Protein AF-A0A4R0GE83-F1 (afdb_monomer_lite)

Organism: NCBI:txid2053011

pLDDT: mean 77.16, std 22.81, range [30.52, 98.44]

Structure (mmCIF, N/CA/C/O backbone):
data_AF-A0A4R0GE83-F1
#
_entry.id   AF-A0A4R0GE83-F1
#
loop_
_atom_site.group_PDB
_atom_site.id
_atom_site.type_symbol
_atom_site.label_atom_id
_atom_site.label_alt_id
_atom_site.label_comp_id
_atom_site.label_asym_id
_atom_site.label_entity_id
_atom_site.label_seq_id
_atom_site.pdbx_PDB_ins_code
_atom_site.Cartn_x
_atom_site.Cartn_y
_atom_site.Cartn_z
_atom_site.occupancy
_atom_site.B_iso_or_equiv
_atom_site.auth_seq_id
_atom_site.auth_comp_id
_atom_site.auth_asym_id
_atom_site.auth_atom_id
_atom_site.pdbx_PDB_model_num
ATOM 1 N N . MET A 1 1 ? 45.552 -68.114 18.183 1.00 54.53 1 MET A N 1
ATOM 2 C CA . MET A 1 1 ? 45.751 -66.880 18.981 1.00 54.53 1 MET A CA 1
ATOM 3 C C . MET A 1 1 ? 46.207 -65.735 18.079 1.00 54.53 1 MET A C 1
ATOM 5 O O . MET A 1 1 ? 47.371 -65.705 17.712 1.00 54.53 1 MET A O 1
ATOM 9 N N . ARG A 1 2 ? 45.314 -64.806 17.714 1.00 49.09 2 ARG A N 1
ATOM 10 C CA . ARG A 1 2 ? 45.627 -63.379 17.474 1.00 49.09 2 ARG A CA 1
ATOM 11 C C . ARG A 1 2 ? 44.318 -62.626 17.222 1.00 49.09 2 ARG A C 1
ATOM 13 O O . ARG A 1 2 ? 43.733 -62.709 16.150 1.00 49.09 2 ARG A O 1
ATOM 20 N N . ARG A 1 3 ? 43.847 -61.938 18.265 1.00 56.03 3 ARG A N 1
ATOM 21 C CA . ARG A 1 3 ? 42.755 -60.959 18.216 1.00 56.03 3 ARG A CA 1
ATOM 22 C C . ARG A 1 3 ? 43.224 -59.749 17.399 1.00 56.03 3 ARG A C 1
ATOM 24 O O . ARG A 1 3 ? 44.312 -59.239 17.664 1.00 56.03 3 ARG A O 1
ATOM 31 N N . ARG A 1 4 ? 42.411 -59.257 16.461 1.00 56.25 4 ARG A N 1
ATOM 32 C CA . ARG A 1 4 ? 42.548 -57.897 15.919 1.00 56.25 4 ARG A CA 1
ATOM 33 C C . ARG A 1 4 ? 41.194 -57.201 15.960 1.00 56.25 4 ARG A C 1
ATOM 35 O O . ARG A 1 4 ? 40.181 -57.751 15.545 1.00 56.25 4 ARG A O 1
ATOM 42 N N . ASN A 1 5 ? 41.237 -56.025 16.571 1.00 51.03 5 ASN A N 1
ATOM 43 C CA . ASN A 1 5 ? 40.128 -55.243 17.081 1.00 51.03 5 ASN A CA 1
ATOM 44 C C . ASN A 1 5 ? 39.310 -54.593 15.963 1.00 51.03 5 ASN A C 1
ATOM 46 O O . ASN A 1 5 ? 39.860 -53.874 15.132 1.00 51.03 5 ASN A O 1
ATOM 50 N N . GLN A 1 6 ? 37.992 -54.762 16.036 1.00 51.59 6 GLN A N 1
ATOM 51 C CA . GLN A 1 6 ? 37.029 -53.839 15.451 1.00 51.59 6 GLN A CA 1
ATOM 52 C C . GLN A 1 6 ? 36.987 -52.572 16.319 1.00 51.59 6 GLN A C 1
ATOM 54 O O . GLN A 1 6 ? 36.720 -52.643 17.517 1.00 51.59 6 GLN A O 1
ATOM 59 N N . ARG A 1 7 ? 37.248 -51.406 15.723 1.00 52.94 7 ARG A N 1
ATOM 60 C CA . ARG A 1 7 ? 36.835 -50.105 16.264 1.00 52.94 7 ARG A CA 1
ATOM 61 C C . ARG A 1 7 ? 35.908 -49.466 15.240 1.00 52.94 7 ARG A C 1
ATOM 63 O O . ARG A 1 7 ? 36.361 -48.926 14.239 1.00 52.94 7 ARG A O 1
ATOM 70 N N . ALA A 1 8 ? 34.614 -49.582 15.505 1.00 49.91 8 ALA A N 1
ATOM 71 C CA . ALA A 1 8 ? 33.578 -48.798 14.862 1.00 49.91 8 ALA A CA 1
ATOM 72 C C . ALA A 1 8 ? 33.621 -47.376 15.440 1.00 49.91 8 ALA A C 1
ATOM 74 O O . ALA A 1 8 ? 33.355 -47.177 16.624 1.00 49.91 8 ALA A O 1
ATOM 75 N N . ALA A 1 9 ? 33.979 -46.395 14.615 1.00 50.88 9 ALA A N 1
ATOM 76 C CA . ALA A 1 9 ? 33.719 -44.989 14.893 1.00 50.88 9 ALA A CA 1
ATOM 77 C C . ALA A 1 9 ? 32.381 -44.639 14.231 1.00 50.88 9 ALA A C 1
ATOM 79 O O . ALA A 1 9 ? 32.322 -44.319 13.046 1.00 50.88 9 ALA A O 1
ATOM 80 N N . GLY A 1 10 ? 31.295 -44.779 14.991 1.00 45.38 10 GLY A N 1
ATOM 81 C CA . GLY A 1 10 ? 29.984 -44.275 14.604 1.00 45.38 10 GLY A CA 1
ATOM 82 C C . GLY A 1 10 ? 29.986 -42.755 14.703 1.00 45.38 10 GLY A C 1
ATOM 83 O O . GLY A 1 10 ? 29.850 -42.202 15.792 1.00 45.38 10 GLY A O 1
ATOM 84 N N . VAL A 1 11 ? 30.161 -42.079 13.569 1.00 55.66 11 VAL A N 1
ATOM 85 C CA . VAL A 1 11 ? 29.884 -40.647 13.439 1.00 55.66 11 VAL A CA 1
ATOM 86 C C . VAL A 1 11 ? 28.367 -40.491 13.485 1.00 55.66 11 VAL A C 1
ATOM 88 O O . VAL A 1 11 ? 27.669 -40.697 12.496 1.00 55.66 11 VAL A O 1
ATOM 91 N N . GLY A 1 12 ? 27.853 -40.191 14.676 1.00 45.16 12 GLY A N 1
ATOM 92 C CA . GLY A 1 12 ? 26.462 -39.814 14.880 1.00 45.16 12 GLY A CA 1
ATOM 93 C C . GLY A 1 12 ? 26.196 -38.480 14.198 1.00 45.16 12 GLY A C 1
ATOM 94 O O . GLY A 1 12 ? 26.441 -37.422 14.777 1.00 45.16 12 GLY A O 1
ATOM 95 N N . VAL A 1 13 ? 25.697 -38.532 12.965 1.00 51.59 13 VAL A N 1
ATOM 96 C CA . VAL A 1 13 ? 25.046 -37.395 12.318 1.00 51.59 13 VAL A CA 1
ATOM 97 C C . VAL A 1 13 ? 23.819 -37.072 13.167 1.00 51.59 13 VAL A C 1
ATOM 99 O O . VAL A 1 13 ? 22.796 -37.751 13.092 1.00 51.59 13 VAL A O 1
ATOM 102 N N . ARG A 1 14 ? 23.943 -36.066 14.042 1.00 46.91 14 ARG A N 1
ATOM 103 C CA . ARG A 1 14 ? 22.791 -35.428 14.678 1.00 46.91 14 ARG A CA 1
ATOM 104 C C . ARG A 1 14 ? 21.983 -34.798 13.554 1.00 46.91 14 ARG A C 1
ATOM 106 O O . ARG A 1 14 ? 22.298 -33.710 13.086 1.00 46.91 14 ARG A O 1
ATOM 113 N N . SER A 1 15 ? 20.973 -35.531 13.104 1.00 47.88 15 SER A N 1
ATOM 114 C CA . SER A 1 15 ? 19.875 -34.997 12.319 1.00 47.88 15 SER A CA 1
ATOM 115 C C . SER A 1 15 ? 19.152 -34.008 13.227 1.00 47.88 15 SER A C 1
ATOM 117 O O . SER A 1 15 ? 18.264 -34.384 13.990 1.00 47.88 15 SER A O 1
ATOM 119 N N . SER A 1 16 ? 19.619 -32.760 13.236 1.00 46.72 16 SER A N 1
ATOM 120 C CA . SER A 1 16 ? 18.889 -31.646 13.821 1.00 46.72 16 SER A CA 1
ATOM 121 C C . SER A 1 16 ? 17.578 -31.564 13.057 1.00 46.72 16 SER A C 1
ATOM 123 O O . SER A 1 16 ? 17.552 -31.106 11.916 1.00 46.72 16 SER A O 1
ATOM 125 N N . ALA A 1 17 ? 16.517 -32.096 13.661 1.00 40.78 17 ALA A N 1
ATOM 126 C CA . ALA A 1 17 ? 15.155 -31.823 13.260 1.00 40.78 17 ALA A CA 1
ATOM 127 C C . ALA A 1 17 ? 15.012 -30.301 13.274 1.00 40.78 17 ALA A C 1
ATOM 129 O O . ALA A 1 17 ? 14.973 -29.664 14.323 1.00 40.78 17 ALA A O 1
ATOM 130 N N . HIS A 1 18 ? 15.091 -29.718 12.085 1.00 46.12 18 HIS A N 1
ATOM 131 C CA . HIS A 1 18 ? 14.740 -28.339 11.856 1.00 46.12 18 HIS A CA 1
ATOM 132 C C . HIS A 1 18 ? 13.232 -28.292 12.069 1.00 46.12 18 HIS A C 1
ATOM 134 O O . HIS A 1 18 ? 12.477 -28.711 11.190 1.00 46.12 18 HIS A O 1
ATOM 140 N N . ASP A 1 19 ? 12.811 -27.891 13.272 1.00 39.62 19 ASP A N 1
ATOM 141 C CA . ASP A 1 19 ? 11.426 -27.518 13.517 1.00 39.62 19 ASP A CA 1
ATOM 142 C C . ASP A 1 19 ? 11.033 -26.562 12.387 1.00 39.62 19 ASP A C 1
ATOM 144 O O . ASP A 1 19 ? 11.731 -25.558 12.182 1.00 39.62 19 ASP A O 1
ATOM 148 N N . PRO A 1 20 ? 9.994 -26.875 11.590 1.00 41.38 20 PRO A N 1
ATOM 149 C CA . PRO A 1 20 ? 9.522 -25.943 10.588 1.00 41.38 20 PRO A CA 1
ATOM 150 C C . PRO A 1 20 ? 9.178 -24.678 11.357 1.00 41.38 20 PRO A C 1
ATOM 152 O O . PRO A 1 20 ? 8.300 -24.724 12.216 1.00 41.38 20 PRO A O 1
ATOM 155 N N . VAL A 1 21 ? 9.921 -23.593 11.108 1.00 44.31 21 VAL A N 1
ATOM 156 C CA . VAL A 1 21 ? 9.647 -22.268 11.669 1.00 44.31 21 VAL A CA 1
ATOM 157 C C . VAL A 1 21 ? 8.153 -22.058 11.508 1.00 44.31 21 VAL A C 1
ATOM 159 O O . VAL A 1 21 ? 7.669 -21.945 10.378 1.00 44.31 21 VAL A O 1
ATOM 162 N N . GLY A 1 22 ? 7.437 -22.182 12.631 1.00 42.47 22 GLY A N 1
ATOM 163 C CA . GLY A 1 22 ? 5.996 -22.355 12.632 1.00 42.47 22 GLY A CA 1
ATOM 164 C C . GLY A 1 22 ? 5.407 -21.238 11.804 1.00 42.47 22 GLY A C 1
ATOM 165 O O . GLY A 1 22 ? 5.747 -20.077 12.035 1.00 42.47 22 GLY A O 1
ATOM 166 N N . GLY A 1 23 ? 4.600 -21.584 10.798 1.00 49.31 23 GLY A N 1
ATOM 167 C CA . GLY A 1 23 ? 3.832 -20.588 10.069 1.00 49.31 23 GLY A CA 1
ATOM 168 C C . GLY A 1 23 ? 3.055 -19.809 11.115 1.00 49.31 23 GLY A C 1
ATOM 169 O O . GLY A 1 23 ? 2.125 -20.357 11.703 1.00 49.31 23 GLY A O 1
ATOM 170 N N . GLN A 1 24 ? 3.521 -18.602 11.446 1.00 57.78 24 GLN A N 1
ATOM 171 C CA . GLN A 1 24 ? 2.891 -17.783 12.464 1.00 57.78 24 GLN A CA 1
ATOM 172 C C . GLN A 1 24 ? 1.495 -17.503 11.939 1.00 57.78 24 GLN A C 1
ATOM 174 O O . GLN A 1 24 ? 1.323 -16.742 10.988 1.00 57.78 24 GLN A O 1
ATOM 179 N N . ALA A 1 25 ? 0.518 -18.207 12.510 1.00 70.12 25 ALA A N 1
ATOM 180 C CA . ALA A 1 25 ? -0.877 -17.966 12.230 1.00 70.12 25 ALA A CA 1
ATOM 181 C C . ALA A 1 25 ? -1.119 -16.472 12.447 1.00 70.12 25 ALA A C 1
ATOM 183 O O . ALA A 1 25 ? -0.672 -15.910 13.451 1.00 70.12 25 ALA A O 1
ATOM 184 N N . MET A 1 26 ? -1.757 -15.836 11.467 1.00 79.31 26 MET A N 1
ATOM 185 C CA . MET A 1 26 ? -2.039 -14.408 11.502 1.00 79.31 26 MET A CA 1
ATOM 186 C C . MET A 1 26 ? -2.682 -14.058 12.855 1.00 79.31 26 MET A C 1
ATOM 188 O O . MET A 1 26 ? -3.601 -14.773 13.274 1.00 79.31 26 MET A O 1
ATOM 192 N N . PRO A 1 27 ? -2.178 -13.043 13.585 1.00 82.69 27 PRO A N 1
ATOM 193 C CA . PRO A 1 27 ? -2.670 -12.748 14.922 1.00 82.69 27 PRO A CA 1
ATOM 194 C C . PRO A 1 27 ? -4.175 -12.495 14.884 1.00 82.69 27 PRO A C 1
ATOM 196 O O . PRO A 1 27 ? -4.672 -11.751 14.040 1.00 82.69 27 PRO A O 1
ATOM 199 N N . LYS A 1 28 ? -4.904 -13.120 15.812 1.00 91.19 28 LYS A N 1
ATOM 200 C CA . LYS A 1 28 ? -6.339 -12.890 15.958 1.00 91.19 28 LYS A CA 1
ATOM 201 C C . LYS A 1 28 ? -6.560 -11.455 16.442 1.00 91.19 28 LYS A C 1
ATOM 203 O O . LYS A 1 28 ? -6.092 -11.103 17.523 1.00 91.19 28 LYS A O 1
ATOM 208 N N . LEU A 1 29 ? -7.266 -10.657 15.647 1.00 95.88 29 LEU A N 1
ATOM 209 C CA . LEU A 1 29 ? -7.596 -9.272 15.975 1.00 95.88 29 LEU A CA 1
ATOM 210 C C . LEU A 1 29 ? -8.776 -9.198 16.949 1.00 95.88 29 LEU A C 1
ATOM 212 O O . LEU A 1 29 ? -9.694 -10.022 16.903 1.00 95.88 29 LEU A O 1
ATOM 216 N N . ALA A 1 30 ? -8.739 -8.207 17.841 1.00 96.88 30 ALA A N 1
ATOM 217 C CA . ALA A 1 30 ? -9.912 -7.805 18.611 1.00 96.88 30 ALA A CA 1
ATOM 218 C C . ALA A 1 30 ? -10.970 -7.182 17.683 1.00 96.88 30 ALA A C 1
ATOM 220 O O . ALA A 1 30 ? -10.643 -6.723 16.591 1.00 96.88 30 ALA A O 1
ATOM 221 N N . GLU A 1 31 ? -12.228 -7.126 18.120 1.00 97.38 31 GLU A N 1
ATOM 222 C CA . GLU A 1 31 ? -13.333 -6.624 17.288 1.00 97.38 31 GLU A CA 1
ATOM 223 C C . GLU A 1 31 ? -13.078 -5.200 16.767 1.00 97.38 31 GLU A C 1
ATOM 225 O O . GLU A 1 31 ? -13.172 -4.954 15.567 1.00 97.38 31 GLU A O 1
ATOM 230 N N . ASP A 1 32 ? -12.658 -4.281 17.636 1.00 97.88 32 ASP A N 1
ATOM 231 C CA . ASP A 1 32 ? -12.388 -2.892 17.240 1.00 97.88 32 ASP A CA 1
ATOM 232 C C . ASP A 1 32 ? -11.172 -2.768 16.309 1.00 97.88 32 ASP A C 1
ATOM 234 O O . ASP A 1 32 ? -11.132 -1.909 15.430 1.00 97.88 32 ASP A O 1
ATOM 238 N N . GLN A 1 33 ? -10.185 -3.655 16.466 1.00 97.38 33 GLN A N 1
ATOM 239 C CA . GLN A 1 33 ? -9.026 -3.728 15.573 1.00 97.38 33 GLN A CA 1
ATOM 240 C C . GLN A 1 33 ? -9.428 -4.236 14.188 1.00 97.38 33 GLN A C 1
ATOM 242 O O . GLN A 1 33 ? -8.941 -3.718 13.186 1.00 97.38 33 GLN A O 1
ATOM 247 N N . GLN A 1 34 ? -10.316 -5.231 14.136 1.00 97.81 34 GLN A N 1
ATOM 248 C CA . GLN A 1 34 ? -10.861 -5.754 12.890 1.00 97.81 34 GLN A CA 1
ATOM 249 C C . GLN A 1 34 ? -11.639 -4.660 12.149 1.00 97.81 34 GLN A C 1
ATOM 251 O O . GLN A 1 34 ? -11.341 -4.401 10.985 1.00 97.81 34 GLN A O 1
ATOM 256 N N . LYS A 1 35 ? -12.543 -3.952 12.842 1.00 98.06 35 LYS A N 1
ATOM 257 C CA . LYS A 1 35 ? -13.294 -2.814 12.281 1.00 98.06 35 LYS A CA 1
ATOM 258 C C . LYS A 1 35 ? -12.362 -1.747 11.716 1.00 98.06 35 LYS A C 1
ATOM 260 O O . LYS A 1 35 ? -12.541 -1.316 10.585 1.00 98.06 35 LYS A O 1
ATOM 265 N N . LEU A 1 36 ? -11.325 -1.367 12.464 1.00 98.12 36 LEU A N 1
ATOM 266 C CA . LEU A 1 36 ? -10.348 -0.378 12.010 1.00 98.12 36 LEU A CA 1
ATOM 267 C C . LEU A 1 36 ? -9.652 -0.800 10.705 1.00 98.12 36 LEU A C 1
ATOM 269 O O . LEU A 1 36 ? -9.541 -0.002 9.776 1.00 98.12 36 LEU A O 1
ATOM 273 N N . VAL A 1 37 ? -9.177 -2.047 10.624 1.00 97.94 37 VAL A N 1
ATOM 274 C CA . VAL A 1 37 ? -8.491 -2.567 9.429 1.00 97.94 37 VAL A CA 1
ATOM 275 C C . VAL A 1 37 ? -9.452 -2.650 8.236 1.00 97.94 37 VAL A C 1
ATOM 277 O O . VAL A 1 37 ? -9.073 -2.288 7.123 1.00 97.94 37 VAL A O 1
ATOM 280 N N . GLU A 1 38 ? -10.699 -3.060 8.460 1.00 98.06 38 GLU A N 1
ATOM 281 C CA . GLU A 1 38 ? -11.745 -3.073 7.432 1.00 98.06 38 GLU A CA 1
ATOM 282 C C . GLU A 1 38 ? -12.080 -1.664 6.930 1.00 98.06 38 GLU A C 1
ATOM 284 O O . GLU A 1 38 ? -12.151 -1.457 5.721 1.00 98.06 38 GLU A O 1
ATOM 289 N N . GLU A 1 39 ? -12.195 -0.670 7.813 1.00 98.31 39 GLU A N 1
ATOM 290 C CA . GLU A 1 39 ? -12.466 0.715 7.412 1.00 98.31 39 GLU A CA 1
ATOM 291 C C . GLU A 1 39 ? -11.341 1.308 6.562 1.00 98.31 39 GLU A C 1
ATOM 293 O O . GLU A 1 39 ? -11.609 1.926 5.529 1.00 98.31 39 GLU A O 1
ATOM 298 N N . ILE A 1 40 ? -10.074 1.078 6.927 1.00 98.25 40 ILE A N 1
ATOM 299 C CA . ILE A 1 40 ? -8.938 1.520 6.100 1.00 98.25 40 ILE A CA 1
ATOM 300 C C . ILE A 1 40 ? -9.012 0.875 4.707 1.00 98.25 40 ILE A C 1
ATOM 302 O O . ILE A 1 40 ? -8.766 1.542 3.699 1.00 98.25 40 ILE A O 1
ATOM 306 N N . TRP A 1 41 ? -9.374 -0.410 4.636 1.00 98.31 41 TRP A N 1
ATOM 307 C CA . TRP A 1 41 ? -9.561 -1.108 3.366 1.00 98.31 41 TRP A CA 1
ATOM 308 C C . TRP A 1 41 ? -10.718 -0.531 2.544 1.00 98.31 41 TRP A C 1
ATOM 310 O O . TRP A 1 41 ? -10.546 -0.288 1.349 1.00 98.31 41 TRP A O 1
ATOM 320 N N . TYR A 1 42 ? -11.866 -0.252 3.164 1.00 97.94 42 TYR A N 1
ATOM 321 C CA . TYR A 1 42 ? -13.007 0.353 2.479 1.00 97.94 42 TYR A CA 1
ATOM 322 C C . TYR A 1 42 ? -12.684 1.736 1.928 1.00 97.94 42 TYR A C 1
ATOM 324 O O . TYR A 1 42 ? -13.060 2.034 0.800 1.00 97.94 42 TYR A O 1
ATOM 332 N N . PHE A 1 43 ? -11.920 2.556 2.652 1.00 98.00 43 PHE A N 1
ATOM 333 C CA . PHE A 1 43 ? -11.434 3.821 2.103 1.00 98.00 43 PHE A CA 1
ATOM 334 C C . PHE A 1 43 ? -10.635 3.627 0.814 1.00 98.00 43 PHE A C 1
ATOM 336 O O . PHE A 1 43 ? -10.885 4.338 -0.158 1.00 98.00 43 PHE A O 1
ATOM 343 N N . LEU A 1 44 ? -9.729 2.644 0.770 1.00 97.56 44 LEU A N 1
ATOM 344 C CA . LEU A 1 44 ? -8.979 2.361 -0.450 1.00 97.56 44 LEU A CA 1
ATOM 345 C C . LEU A 1 44 ? -9.893 1.909 -1.594 1.00 97.56 44 LEU A C 1
ATOM 347 O O . LEU A 1 44 ? -9.690 2.336 -2.727 1.00 97.56 44 LEU A O 1
ATOM 351 N N . VAL A 1 45 ? -10.868 1.042 -1.318 1.00 97.06 45 VAL A N 1
ATOM 352 C CA . VAL A 1 45 ? -11.784 0.509 -2.338 1.00 97.06 45 VAL A CA 1
ATOM 353 C C . VAL A 1 45 ? -12.732 1.581 -2.876 1.00 97.06 45 VAL A C 1
ATOM 355 O O . VAL A 1 45 ? -12.923 1.655 -4.087 1.00 97.06 45 VAL A O 1
ATOM 358 N N . ASP A 1 46 ? -13.289 2.413 -2.000 1.00 96.38 46 ASP A N 1
ATOM 359 C CA . ASP A 1 46 ? -14.311 3.400 -2.356 1.00 96.38 46 ASP A CA 1
ATOM 360 C C . ASP A 1 46 ? -13.709 4.682 -2.948 1.00 96.38 46 ASP A C 1
ATOM 362 O O . ASP A 1 46 ? -14.312 5.311 -3.817 1.00 96.38 46 ASP A O 1
ATOM 366 N N . MET A 1 47 ? -12.534 5.095 -2.459 1.00 96.44 47 MET A N 1
ATOM 367 C CA . MET A 1 47 ? -11.929 6.394 -2.784 1.00 96.44 47 MET A CA 1
ATOM 368 C C . MET A 1 47 ? -10.668 6.282 -3.647 1.00 96.44 47 MET A C 1
ATOM 370 O O . MET A 1 47 ? -10.078 7.312 -3.976 1.00 96.44 47 MET A O 1
ATOM 374 N N . ASP A 1 48 ? -10.221 5.063 -3.967 1.00 96.00 48 ASP A N 1
ATOM 375 C CA . ASP A 1 48 ? -8.971 4.774 -4.685 1.00 96.00 48 ASP A CA 1
ATOM 376 C C . ASP A 1 48 ? -7.725 5.429 -4.055 1.00 96.00 48 ASP A C 1
ATOM 378 O O . ASP A 1 48 ? -6.716 5.684 -4.716 1.00 96.00 48 ASP A O 1
ATOM 382 N N . ARG A 1 49 ? -7.774 5.692 -2.744 1.00 95.88 49 ARG A N 1
ATOM 383 C CA . ARG A 1 49 ? -6.662 6.234 -1.958 1.00 95.88 49 ARG A CA 1
ATOM 384 C C . ARG A 1 49 ? -6.745 5.807 -0.503 1.00 95.88 49 ARG A C 1
ATOM 386 O O . ARG A 1 49 ? -7.806 5.461 0.006 1.00 95.88 49 ARG A O 1
ATOM 393 N N . TRP A 1 50 ? -5.622 5.921 0.183 1.00 97.69 50 TRP A N 1
ATOM 394 C CA . TRP A 1 50 ? -5.565 5.699 1.617 1.00 97.69 50 TRP A CA 1
ATOM 395 C C . TRP A 1 50 ? -6.221 6.859 2.389 1.00 97.69 50 TRP A C 1
ATOM 397 O O . TRP A 1 50 ? -6.183 8.009 1.924 1.00 97.69 50 TRP A O 1
ATOM 407 N N . PRO A 1 51 ? -6.872 6.582 3.532 1.00 98.12 51 PRO A N 1
ATOM 408 C CA . PRO A 1 51 ? -7.458 7.625 4.364 1.00 98.12 51 PRO A CA 1
ATOM 409 C C . PRO A 1 51 ? -6.383 8.413 5.108 1.00 98.12 51 PRO A C 1
ATOM 411 O O . PRO A 1 51 ? -5.332 7.870 5.461 1.00 98.12 51 PRO A O 1
ATOM 414 N N . THR A 1 52 ? -6.675 9.675 5.423 1.00 97.44 52 THR A N 1
ATOM 415 C CA . THR A 1 52 ? -5.927 10.364 6.483 1.00 97.44 52 THR A CA 1
ATOM 416 C C . THR A 1 52 ? -6.426 9.938 7.862 1.00 97.44 52 THR A C 1
ATOM 418 O O . THR A 1 52 ? -7.540 9.425 7.998 1.00 97.44 52 THR A O 1
ATOM 421 N N . PHE A 1 53 ? -5.633 10.185 8.904 1.00 96.75 53 PHE A N 1
ATOM 422 C CA . PHE A 1 53 ? -6.025 9.880 10.275 1.00 96.75 53 PHE A CA 1
ATOM 423 C C . PHE A 1 53 ? -7.337 10.575 10.662 1.00 96.75 53 PHE A C 1
ATOM 425 O O . PHE A 1 53 ? -8.243 9.906 11.143 1.00 96.75 53 PHE A O 1
ATOM 432 N N . ALA A 1 54 ? -7.507 11.865 10.354 1.00 97.12 54 ALA A N 1
ATOM 433 C CA . ALA A 1 54 ? -8.749 12.584 10.652 1.00 97.12 54 ALA A CA 1
ATOM 434 C C . ALA A 1 54 ? -9.981 12.035 9.909 1.00 97.12 54 ALA A C 1
ATOM 436 O O . ALA A 1 54 ? -11.097 12.103 10.423 1.00 97.12 54 ALA A O 1
ATOM 437 N N . GLU A 1 55 ? -9.817 11.519 8.688 1.00 98.31 55 GLU A N 1
ATOM 438 C CA . GLU A 1 55 ? -10.920 10.883 7.955 1.00 98.31 55 GLU A CA 1
ATOM 439 C C . GLU A 1 55 ? -11.305 9.548 8.585 1.00 98.31 55 GLU A C 1
ATOM 441 O O . GLU A 1 55 ? -12.494 9.266 8.754 1.00 98.31 55 GLU A O 1
ATOM 446 N N . LEU A 1 56 ? -10.294 8.757 8.947 1.00 98.12 56 LEU A N 1
ATOM 447 C CA . LEU A 1 56 ? -10.469 7.469 9.595 1.00 98.12 56 LEU A CA 1
ATOM 448 C C . LEU A 1 56 ? -11.115 7.627 10.972 1.00 98.12 56 LEU A C 1
ATOM 450 O O . LEU A 1 56 ? -12.119 6.978 11.239 1.00 98.12 56 LEU A O 1
ATOM 454 N N . ASP A 1 57 ? -10.601 8.533 11.803 1.00 97.81 57 ASP A N 1
ATOM 455 C CA . ASP A 1 57 ? -11.100 8.786 13.154 1.00 97.81 57 ASP A CA 1
ATOM 456 C C . ASP A 1 57 ? -12.572 9.222 13.155 1.00 97.81 57 ASP A C 1
ATOM 458 O O . ASP A 1 57 ? -13.415 8.622 13.825 1.00 97.81 57 ASP A O 1
ATOM 462 N N . ARG A 1 58 ? -12.937 10.176 12.287 1.00 98.12 58 ARG A N 1
ATOM 463 C CA . ARG A 1 58 ? -14.338 10.601 12.134 1.00 98.12 58 ARG A CA 1
ATOM 464 C C . ARG A 1 58 ? -15.250 9.464 11.684 1.00 98.12 58 ARG A C 1
ATOM 466 O O . ARG A 1 58 ? -16.403 9.416 12.114 1.00 98.12 58 ARG A O 1
ATOM 473 N N . ARG A 1 59 ? -14.774 8.581 10.798 1.00 98.06 59 ARG A N 1
ATOM 474 C CA . ARG A 1 59 ? -15.556 7.430 10.321 1.00 98.06 59 ARG A CA 1
ATOM 475 C C . ARG A 1 59 ? -15.737 6.395 11.430 1.00 98.06 59 ARG A C 1
ATOM 477 O O . ARG A 1 59 ? -16.859 5.953 11.651 1.00 98.06 59 ARG A O 1
ATOM 484 N N . MET A 1 60 ? -14.678 6.099 12.183 1.00 98.25 60 MET A N 1
ATOM 485 C CA . MET A 1 60 ? -14.715 5.206 13.345 1.00 98.25 60 MET A CA 1
ATOM 486 C C . MET A 1 60 ? -15.681 5.706 14.426 1.00 98.25 60 MET A C 1
ATOM 488 O O . MET A 1 60 ? -16.500 4.933 14.926 1.00 98.25 60 MET A O 1
ATOM 492 N N . TYR A 1 61 ? -15.668 7.005 14.730 1.00 98.25 61 TYR A N 1
ATOM 493 C CA . TYR A 1 61 ? -16.607 7.593 15.684 1.00 98.25 61 TYR A CA 1
ATOM 494 C C . TYR A 1 61 ? -18.055 7.535 15.189 1.00 98.25 61 TYR A C 1
ATOM 496 O O . TYR A 1 61 ? -18.943 7.086 15.914 1.00 98.25 61 TYR A O 1
ATOM 504 N N . ARG A 1 62 ? -18.302 7.962 13.946 1.00 98.00 62 ARG A N 1
ATOM 505 C CA . ARG A 1 62 ? -19.654 8.062 13.381 1.00 98.00 62 ARG A CA 1
ATOM 506 C C . ARG A 1 62 ? -20.315 6.699 13.176 1.00 98.00 62 ARG A C 1
ATOM 508 O O . ARG A 1 62 ? -21.487 6.554 13.511 1.00 98.00 62 ARG A O 1
ATOM 515 N N . ASP A 1 63 ? -19.588 5.742 12.606 1.00 97.88 63 ASP A N 1
ATOM 516 C CA . ASP A 1 63 ? -20.172 4.488 12.119 1.00 97.88 63 ASP A CA 1
ATOM 517 C C . ASP A 1 63 ? -20.072 3.365 13.165 1.00 97.88 63 ASP A C 1
ATOM 519 O O . ASP A 1 63 ? -20.930 2.484 13.202 1.00 97.88 63 ASP A O 1
ATOM 523 N N . HIS A 1 64 ? -19.077 3.428 14.063 1.00 97.25 64 HIS A N 1
ATOM 524 C CA . HIS A 1 64 ? -18.813 2.382 15.063 1.00 97.25 64 HIS A CA 1
ATOM 525 C C . HIS A 1 64 ? -18.897 2.862 16.519 1.00 97.25 64 HIS A C 1
ATOM 527 O O . HIS A 1 64 ? -18.807 2.039 17.428 1.00 97.25 64 HIS A O 1
ATOM 533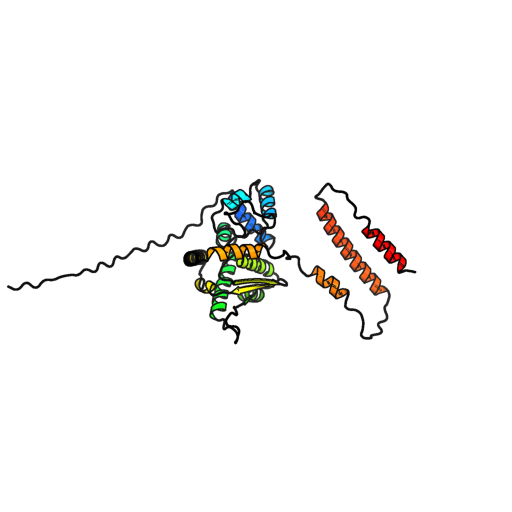 N N . GLY A 1 65 ? -19.077 4.165 16.770 1.00 97.69 65 GLY A N 1
ATOM 534 C CA . GLY A 1 65 ? -19.131 4.726 18.127 1.00 97.69 65 GLY A CA 1
ATOM 535 C C . GLY A 1 65 ? -17.783 4.728 18.859 1.00 97.69 65 GLY A C 1
ATOM 536 O O . GLY A 1 65 ? -17.748 4.806 20.086 1.00 97.69 65 GLY A O 1
ATOM 537 N N . ILE A 1 66 ? -16.675 4.619 18.123 1.00 97.81 66 ILE A N 1
ATOM 538 C CA . ILE A 1 66 ? -15.318 4.513 18.668 1.00 97.81 66 ILE A CA 1
ATOM 539 C C . ILE A 1 66 ? -14.668 5.902 18.687 1.00 97.81 66 ILE A C 1
ATOM 541 O O . ILE A 1 66 ? -14.398 6.467 17.634 1.00 97.81 66 ILE A O 1
ATOM 545 N N . ALA A 1 67 ? -14.415 6.453 19.878 1.00 95.19 67 ALA A N 1
ATOM 546 C CA . ALA A 1 67 ? -13.858 7.803 20.048 1.00 95.19 67 ALA A CA 1
ATOM 547 C C . ALA A 1 67 ? -12.319 7.865 20.143 1.00 95.19 67 ALA A C 1
ATOM 549 O O . ALA A 1 67 ? -11.754 8.946 20.043 1.00 95.19 67 ALA A O 1
ATOM 550 N N . GLU A 1 68 ? -11.648 6.730 20.362 1.00 95.06 68 GLU A N 1
ATOM 551 C CA . GLU A 1 68 ? -10.194 6.653 20.595 1.00 95.06 68 GLU A CA 1
ATOM 552 C C . GLU A 1 68 ? -9.513 5.802 19.508 1.00 95.06 68 GLU A C 1
ATOM 554 O O . GLU A 1 68 ? -8.993 4.706 19.754 1.00 95.06 68 GLU A O 1
ATOM 559 N N . THR A 1 69 ? -9.571 6.269 18.258 1.00 96.19 69 THR A N 1
ATOM 560 C CA . THR A 1 69 ? -9.016 5.543 17.100 1.00 96.19 69 THR A CA 1
ATOM 561 C C . THR A 1 69 ? -7.497 5.375 17.197 1.00 96.19 69 THR A C 1
ATOM 563 O O . THR A 1 69 ? -6.952 4.319 16.860 1.00 96.19 69 THR A O 1
ATOM 566 N N . ASP A 1 70 ? -6.802 6.387 17.709 1.00 94.81 70 ASP A N 1
ATOM 567 C CA . ASP A 1 70 ? -5.366 6.366 17.989 1.00 94.81 70 ASP A CA 1
ATOM 568 C C . ASP A 1 70 ? -4.989 5.269 19.000 1.00 94.81 70 ASP A C 1
ATOM 570 O O . ASP A 1 70 ? -4.037 4.518 18.774 1.00 94.81 70 ASP A O 1
ATOM 574 N N . ALA A 1 71 ? -5.776 5.091 20.065 1.00 94.06 71 ALA A N 1
ATOM 575 C CA . ALA A 1 71 ? -5.553 4.043 21.058 1.00 94.06 71 ALA A CA 1
ATOM 576 C C . ALA A 1 71 ? -5.713 2.629 20.470 1.00 94.06 71 ALA A C 1
ATOM 578 O O . ALA A 1 71 ? -5.074 1.674 20.930 1.00 94.06 71 ALA A O 1
ATOM 579 N N . ILE A 1 72 ? -6.552 2.450 19.445 1.00 96.12 72 ILE A N 1
ATOM 580 C CA . ILE A 1 72 ? -6.645 1.179 18.708 1.00 96.12 72 ILE A CA 1
ATOM 581 C C . ILE A 1 72 ? -5.424 0.996 17.803 1.00 96.12 72 ILE A C 1
ATOM 583 O O . ILE A 1 72 ? -4.838 -0.089 17.818 1.00 96.12 72 ILE A O 1
ATOM 587 N N . LEU A 1 73 ? -4.992 2.042 17.085 1.00 94.75 73 LEU A N 1
ATOM 588 C CA . LEU A 1 73 ? -3.788 2.012 16.240 1.00 94.75 73 LEU A CA 1
ATOM 589 C C . LEU A 1 73 ? -2.534 1.614 17.035 1.00 94.75 73 LEU A C 1
ATOM 591 O O . LEU A 1 73 ? -1.760 0.782 16.565 1.00 94.75 73 LEU A O 1
ATOM 595 N N . VAL A 1 74 ? -2.360 2.130 18.259 1.00 92.56 74 VAL A N 1
ATOM 596 C CA . VAL A 1 74 ? -1.251 1.756 19.166 1.00 92.56 74 VAL A CA 1
ATOM 597 C C . VAL A 1 74 ? -1.251 0.255 19.481 1.00 92.56 74 VAL A C 1
ATOM 599 O O . VAL A 1 74 ? -0.193 -0.361 19.601 1.00 92.56 74 VAL A O 1
ATOM 602 N N . ARG A 1 75 ? -2.440 -0.331 19.658 1.00 93.94 75 ARG A N 1
ATOM 603 C CA . ARG A 1 75 ? -2.621 -1.728 20.084 1.00 93.94 75 ARG A CA 1
ATOM 604 C C . ARG A 1 75 ? -2.619 -2.716 18.922 1.00 93.94 75 ARG A C 1
ATOM 606 O O . ARG A 1 75 ? -2.626 -3.923 19.174 1.00 93.94 75 ARG A O 1
ATOM 613 N N . LEU A 1 76 ? -2.661 -2.244 17.676 1.00 94.44 76 LEU A N 1
ATOM 614 C CA . LEU A 1 76 ? -2.642 -3.123 16.513 1.00 94.44 76 LEU A CA 1
ATOM 615 C C . LEU A 1 76 ? -1.332 -3.925 16.458 1.00 94.44 76 LEU A C 1
ATOM 617 O O . LEU A 1 76 ? -0.259 -3.377 16.725 1.00 94.44 76 LEU A O 1
ATOM 621 N N . PRO A 1 77 ? -1.390 -5.212 16.069 1.00 93.38 77 PRO A N 1
ATOM 622 C CA . PRO A 1 77 ? -0.186 -5.983 15.809 1.00 93.38 77 PRO A CA 1
ATOM 623 C C . PRO A 1 77 ? 0.745 -5.266 14.826 1.00 93.38 77 PRO A C 1
ATOM 625 O O . PRO A 1 77 ? 0.321 -4.761 13.781 1.00 93.38 77 PRO A O 1
ATOM 628 N N . ALA A 1 78 ? 2.033 -5.236 15.171 1.00 89.31 78 ALA A N 1
ATOM 629 C CA . ALA A 1 78 ? 3.044 -4.576 14.362 1.00 89.31 78 ALA A CA 1
ATOM 630 C C . ALA A 1 78 ? 3.067 -5.143 12.936 1.00 89.31 78 ALA A C 1
ATOM 632 O O . ALA A 1 78 ? 2.975 -6.351 12.719 1.00 89.31 78 ALA A O 1
ATOM 633 N N . GLY A 1 79 ? 3.228 -4.251 11.960 1.00 90.19 79 GLY A N 1
ATOM 634 C CA . GLY A 1 79 ? 3.356 -4.632 10.560 1.00 90.19 79 GLY A CA 1
ATOM 635 C C . GLY A 1 79 ? 2.042 -4.902 9.834 1.00 90.19 79 GLY A C 1
ATOM 636 O O . GLY A 1 79 ? 2.133 -5.315 8.687 1.00 90.19 79 GLY A O 1
ATOM 637 N N . LEU A 1 80 ? 0.869 -4.659 10.439 1.00 94.12 80 LEU A N 1
ATOM 638 C CA . LEU A 1 80 ? -0.415 -4.624 9.719 1.00 94.12 80 LEU A CA 1
ATOM 639 C C . LEU A 1 80 ? -0.676 -3.266 9.061 1.00 94.12 80 LEU A C 1
ATOM 641 O O . LEU A 1 80 ? -1.151 -3.214 7.927 1.00 94.12 80 LEU A O 1
ATOM 645 N N . VAL A 1 81 ? -0.309 -2.185 9.744 1.00 94.88 81 VAL A N 1
ATOM 646 C CA . VAL A 1 81 ? -0.515 -0.801 9.305 1.00 94.88 81 VAL A CA 1
ATOM 647 C C . VAL A 1 81 ? 0.835 -0.097 9.160 1.00 94.88 81 VAL A C 1
ATOM 649 O O . VAL A 1 81 ? 1.776 -0.379 9.904 1.00 94.88 81 VAL A O 1
ATOM 652 N N . SER A 1 82 ? 0.924 0.806 8.188 1.00 91.69 82 SER A N 1
ATOM 653 C CA . SER A 1 82 ? 2.040 1.727 7.965 1.00 91.69 82 SER A CA 1
ATOM 654 C C . SER A 1 82 ? 1.530 3.174 7.955 1.00 91.69 82 SER A C 1
ATOM 656 O O . SER A 1 82 ? 0.325 3.416 7.927 1.00 91.69 82 SER A O 1
ATOM 658 N N . GLY A 1 83 ? 2.443 4.145 8.004 1.00 87.12 83 GLY A N 1
ATOM 659 C CA . GLY A 1 83 ? 2.113 5.571 8.166 1.00 87.12 83 GLY A CA 1
ATOM 660 C C . GLY A 1 83 ? 1.913 5.998 9.624 1.00 87.12 83 GLY A C 1
ATOM 661 O O . GLY A 1 83 ? 1.813 7.183 9.911 1.00 87.12 83 GLY A O 1
ATOM 662 N N . TYR A 1 84 ? 1.949 5.045 10.558 1.00 83.38 84 TYR A N 1
ATOM 663 C CA . TYR A 1 84 ? 1.875 5.272 11.997 1.00 83.38 84 TYR A CA 1
ATOM 664 C C . TYR A 1 84 ? 3.123 4.717 12.698 1.00 83.38 84 TYR A C 1
ATOM 666 O O . TYR A 1 84 ? 3.593 3.624 12.376 1.00 83.38 84 TYR A O 1
ATOM 674 N N . SER A 1 85 ? 3.650 5.449 13.684 1.00 74.56 85 SER A N 1
ATOM 675 C CA . SER A 1 85 ? 4.746 4.984 14.540 1.00 74.56 85 SER A CA 1
ATOM 676 C C . SER A 1 85 ? 4.274 4.844 15.983 1.00 74.56 85 SER A C 1
ATOM 678 O O . SER A 1 85 ? 4.123 5.835 16.698 1.00 74.56 85 SER A O 1
ATOM 680 N N . ALA A 1 86 ? 4.137 3.598 16.448 1.00 65.81 86 ALA A N 1
ATOM 681 C CA . ALA A 1 86 ? 3.756 3.278 17.830 1.00 65.81 86 ALA A CA 1
ATOM 682 C C . ALA A 1 86 ? 4.724 3.839 18.887 1.00 65.81 86 ALA A C 1
ATOM 684 O O . ALA A 1 86 ? 4.376 3.948 20.059 1.00 65.81 86 ALA A O 1
ATOM 685 N N . ARG A 1 87 ? 5.952 4.208 18.491 1.00 64.31 87 ARG A N 1
ATOM 686 C CA . ARG A 1 87 ? 6.953 4.797 19.394 1.00 64.31 87 ARG A CA 1
ATOM 687 C C . ARG A 1 87 ? 6.710 6.279 19.685 1.00 64.31 87 ARG A C 1
ATOM 689 O O . ARG A 1 87 ? 7.325 6.801 20.608 1.00 64.31 87 ARG A O 1
ATOM 696 N N . SER A 1 88 ? 5.857 6.958 18.917 1.00 69.62 88 SER A N 1
ATOM 697 C CA . SER A 1 88 ? 5.547 8.376 19.126 1.00 69.62 88 SER A CA 1
ATOM 698 C C . SER A 1 88 ? 4.052 8.665 18.925 1.00 69.62 88 SER A C 1
ATOM 700 O O . SER A 1 88 ? 3.671 9.365 17.985 1.00 69.62 88 SER A O 1
ATOM 702 N N . PRO A 1 89 ? 3.185 8.131 19.810 1.00 61.50 89 PRO A N 1
ATOM 703 C CA . PRO A 1 89 ? 1.735 8.294 19.694 1.00 61.50 89 PRO A CA 1
ATOM 704 C C . PRO A 1 89 ? 1.291 9.760 19.796 1.00 61.50 89 PRO A C 1
ATOM 706 O O . PRO A 1 89 ? 0.308 10.140 19.177 1.00 61.50 89 PRO A O 1
ATOM 709 N N . ALA A 1 90 ? 2.054 10.609 20.493 1.00 59.94 90 ALA A N 1
ATOM 710 C CA . ALA A 1 90 ? 1.738 12.024 20.702 1.00 59.94 90 ALA A CA 1
ATOM 711 C C . ALA A 1 90 ? 1.843 12.916 19.441 1.00 59.94 90 ALA A C 1
ATOM 713 O O . ALA A 1 90 ? 1.750 14.133 19.562 1.00 59.94 90 ALA A O 1
ATOM 714 N N . SER A 1 91 ? 2.084 12.352 18.250 1.00 65.25 91 SER A N 1
ATOM 715 C CA . SER A 1 91 ? 2.392 13.120 17.031 1.00 65.25 91 SER A CA 1
ATOM 716 C C . SER A 1 91 ? 1.596 12.718 15.788 1.00 65.25 91 SER A C 1
ATOM 718 O O . SER A 1 91 ? 1.989 13.083 14.680 1.00 65.25 91 SER A O 1
ATOM 720 N N . LEU A 1 92 ? 0.503 11.962 15.937 1.00 85.38 92 LEU A N 1
ATOM 721 C CA . LEU A 1 92 ? -0.305 11.594 14.778 1.00 85.38 92 LEU A CA 1
ATOM 722 C C . LEU A 1 92 ? -1.060 12.826 14.255 1.00 85.38 92 LEU A C 1
ATOM 724 O O . LEU A 1 92 ? -2.035 13.262 14.856 1.00 85.38 92 LEU A O 1
ATOM 728 N N . ASP A 1 93 ? -0.556 13.413 13.168 1.00 90.94 93 ASP A N 1
ATOM 729 C CA . ASP A 1 93 ? -1.171 14.555 12.487 1.00 90.94 93 ASP A CA 1
ATOM 730 C C . ASP A 1 93 ? -2.475 14.110 11.806 1.00 90.94 93 ASP A C 1
ATOM 732 O O . ASP A 1 93 ? -2.549 13.038 11.202 1.00 90.94 93 ASP A O 1
ATOM 736 N N . ASP A 1 94 ? -3.493 14.967 11.835 1.00 93.88 94 ASP A N 1
ATOM 737 C CA . ASP A 1 94 ? -4.801 14.758 11.198 1.00 93.88 94 ASP A CA 1
ATOM 738 C C . ASP A 1 94 ? -4.681 14.382 9.715 1.00 93.88 94 ASP A C 1
ATOM 740 O O . ASP A 1 94 ? -5.505 13.650 9.151 1.00 93.88 94 ASP A O 1
ATOM 744 N N . ALA A 1 95 ? -3.639 14.897 9.068 1.00 94.94 95 ALA A N 1
ATOM 745 C CA . ALA A 1 95 ? -3.366 14.687 7.660 1.00 94.94 95 ALA A CA 1
ATOM 746 C C . ALA A 1 95 ? -2.305 13.598 7.392 1.00 94.94 95 ALA A C 1
ATOM 748 O O . ALA A 1 95 ? -1.846 13.460 6.253 1.00 94.94 95 ALA A O 1
ATOM 749 N N . THR A 1 96 ? -1.899 12.824 8.403 1.00 94.25 96 THR A N 1
ATOM 750 C CA . THR A 1 96 ? -1.105 11.604 8.210 1.00 94.25 96 THR A CA 1
ATOM 751 C C . THR A 1 96 ? -1.946 10.559 7.484 1.00 94.25 96 THR A C 1
ATOM 753 O O . THR A 1 96 ? -3.027 10.205 7.943 1.00 94.25 96 THR A O 1
ATOM 756 N N . GLU A 1 97 ? -1.461 10.058 6.350 1.00 96.00 97 GLU A N 1
ATOM 757 C CA . GLU A 1 97 ? -2.093 8.939 5.647 1.00 96.00 97 GLU A CA 1
ATOM 758 C C . GLU A 1 97 ? -1.826 7.617 6.379 1.00 96.00 97 GLU A C 1
ATOM 760 O O . GLU A 1 97 ? -0.699 7.342 6.800 1.00 96.00 97 GLU A O 1
ATOM 765 N N . ILE A 1 98 ? -2.867 6.797 6.513 1.00 97.12 98 ILE A N 1
ATOM 766 C CA . ILE A 1 98 ? -2.825 5.501 7.192 1.00 97.12 98 ILE A CA 1
ATOM 767 C C . ILE A 1 98 ? -3.002 4.396 6.152 1.00 97.12 98 ILE A C 1
ATOM 769 O O . ILE A 1 98 ? -4.010 4.336 5.451 1.00 97.12 98 ILE A O 1
ATOM 773 N N . PHE A 1 99 ? -2.017 3.506 6.056 1.00 96.06 99 PHE A N 1
ATOM 774 C CA . PHE A 1 99 ? -1.927 2.508 4.990 1.00 96.06 99 PHE A CA 1
ATOM 775 C C . PHE A 1 99 ? -2.039 1.093 5.549 1.00 96.06 99 PHE A C 1
ATOM 777 O O . PHE A 1 99 ? -1.403 0.787 6.559 1.00 96.06 99 PHE A O 1
ATOM 784 N N . LEU A 1 100 ? -2.734 0.187 4.857 1.00 97.38 100 LEU A N 1
ATOM 785 C CA . LEU A 1 100 ? -2.578 -1.242 5.135 1.00 97.38 100 LEU A CA 1
ATOM 786 C C . LEU A 1 100 ? -1.359 -1.800 4.404 1.00 97.38 100 LEU A C 1
ATOM 788 O O . LEU A 1 100 ? -1.148 -1.571 3.215 1.00 97.38 100 LEU A O 1
ATOM 792 N N . THR A 1 101 ? -0.593 -2.599 5.131 1.00 96.38 101 THR A N 1
ATOM 793 C CA . THR A 1 101 ? 0.401 -3.507 4.551 1.00 96.38 101 THR A CA 1
ATOM 794 C C . THR A 1 101 ? -0.287 -4.710 3.897 1.00 96.38 101 THR A C 1
ATOM 796 O O . THR A 1 101 ? -1.472 -4.957 4.114 1.00 96.38 101 THR A O 1
ATOM 799 N N . VAL A 1 102 ? 0.462 -5.550 3.187 1.00 96.50 102 VAL A N 1
ATOM 800 C CA . VAL A 1 102 ? -0.012 -6.841 2.660 1.00 96.50 102 VAL A CA 1
ATOM 801 C C . VAL A 1 102 ? -0.576 -7.732 3.768 1.00 96.50 102 VAL A C 1
ATOM 803 O O . VAL A 1 102 ? -1.602 -8.377 3.562 1.00 96.50 102 VAL A O 1
ATOM 806 N N . ALA A 1 103 ? 0.043 -7.739 4.953 1.00 94.75 103 ALA A N 1
ATOM 807 C CA . ALA A 1 103 ? -0.469 -8.487 6.100 1.00 94.75 103 ALA A CA 1
ATOM 808 C C . ALA A 1 103 ? -1.795 -7.895 6.612 1.00 94.75 103 ALA A C 1
ATOM 810 O O . ALA A 1 103 ? -2.737 -8.638 6.875 1.00 94.75 103 ALA A O 1
ATOM 811 N N . GLY A 1 104 ? -1.897 -6.562 6.671 1.00 96.12 104 GLY A N 1
ATOM 812 C CA . GLY A 1 104 ? -3.133 -5.854 7.018 1.00 96.12 104 GLY A CA 1
ATOM 813 C C . GLY A 1 104 ? -4.271 -6.149 6.044 1.00 96.12 104 GLY A C 1
ATOM 814 O O . GLY A 1 104 ? -5.364 -6.508 6.465 1.00 96.12 104 GLY A O 1
ATOM 815 N N . ILE A 1 105 ? -4.001 -6.097 4.738 1.00 97.38 105 ILE A N 1
ATOM 816 C CA . ILE A 1 105 ? -4.987 -6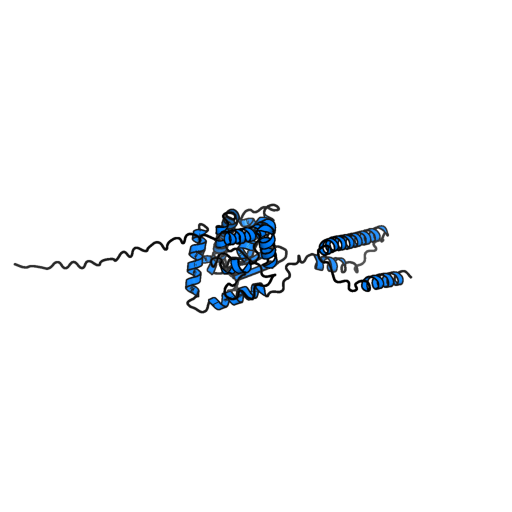.435 3.705 1.00 97.38 105 ILE A CA 1
ATOM 817 C C . ILE A 1 105 ? -5.401 -7.905 3.826 1.00 97.38 105 ILE A C 1
ATOM 819 O O . ILE A 1 105 ? -6.582 -8.216 3.709 1.00 97.38 105 ILE A O 1
ATOM 823 N N . CYS A 1 106 ? -4.468 -8.820 4.102 1.00 95.62 106 CYS A N 1
ATOM 824 C CA . CYS A 1 106 ? -4.797 -10.231 4.303 1.00 95.62 106 CYS A CA 1
ATOM 825 C C . CYS A 1 106 ? -5.752 -10.425 5.497 1.00 95.62 106 CYS A C 1
ATOM 827 O O . CYS A 1 106 ? -6.702 -11.200 5.400 1.00 95.62 106 CYS A O 1
ATOM 829 N N . ALA A 1 107 ? -5.557 -9.669 6.585 1.00 95.38 107 ALA A N 1
ATOM 830 C CA . ALA A 1 107 ? -6.412 -9.713 7.774 1.00 95.38 107 ALA A CA 1
ATOM 831 C C . ALA A 1 107 ? -7.861 -9.232 7.530 1.00 95.38 107 ALA A C 1
ATOM 833 O O . ALA A 1 107 ? -8.760 -9.629 8.267 1.00 95.38 107 ALA A O 1
ATOM 834 N N . THR A 1 108 ? -8.119 -8.450 6.473 1.00 95.94 108 THR A N 1
ATOM 835 C CA . THR A 1 108 ? -9.493 -8.059 6.079 1.00 95.94 108 THR A CA 1
ATOM 836 C C . THR A 1 108 ? -10.309 -9.227 5.516 1.00 95.94 108 THR A C 1
ATOM 838 O O . THR A 1 108 ? -11.533 -9.195 5.519 1.00 95.94 108 THR A O 1
ATOM 841 N N . GLY A 1 109 ? -9.652 -10.240 4.939 1.00 94.25 109 GLY A N 1
ATOM 842 C CA . GLY A 1 109 ? -10.304 -11.306 4.171 1.00 94.25 109 GLY A CA 1
ATOM 843 C C . GLY A 1 109 ? -10.866 -10.892 2.797 1.00 94.25 109 GLY A C 1
ATOM 844 O O . GLY A 1 109 ? -11.119 -11.768 1.966 1.00 94.25 109 GLY A O 1
ATOM 845 N N . SER A 1 110 ? -11.014 -9.596 2.501 1.00 94.38 110 SER A N 1
ATOM 846 C CA . SER A 1 110 ? -11.633 -9.085 1.265 1.00 94.38 110 SER A CA 1
ATOM 847 C C . SER A 1 110 ? -10.643 -8.736 0.148 1.00 94.38 110 SER A C 1
ATOM 849 O O . SER A 1 110 ? -11.003 -8.813 -1.025 1.00 94.38 110 SER A O 1
ATOM 851 N N . GLY A 1 111 ? -9.383 -8.415 0.460 1.00 95.62 111 GLY A N 1
ATOM 852 C CA . GLY A 1 111 ? -8.402 -7.921 -0.525 1.00 95.62 111 GLY A CA 1
ATOM 853 C C . GLY A 1 111 ? -7.684 -8.973 -1.383 1.00 95.62 111 GLY A C 1
ATOM 854 O O . GLY A 1 111 ? -6.618 -8.705 -1.938 1.00 95.62 111 GLY A O 1
ATOM 855 N N . ARG A 1 112 ? -8.214 -10.200 -1.495 1.00 96.56 112 ARG A N 1
ATOM 856 C CA . ARG A 1 112 ? -7.517 -11.317 -2.168 1.00 96.56 112 ARG A CA 1
ATOM 857 C C . ARG A 1 112 ? -7.193 -11.033 -3.638 1.00 96.56 112 ARG A C 1
ATOM 859 O O . ARG A 1 112 ? -6.147 -11.460 -4.126 1.00 96.56 112 ARG A O 1
ATOM 866 N N . ARG A 1 113 ? -8.084 -10.342 -4.358 1.00 96.62 113 ARG A N 1
ATOM 867 C CA . ARG A 1 113 ? -7.877 -10.008 -5.776 1.00 96.62 113 ARG A CA 1
ATOM 868 C C . ARG A 1 113 ? -6.688 -9.063 -5.933 1.00 96.62 113 ARG A C 1
ATOM 870 O O . ARG A 1 113 ? -5.784 -9.348 -6.713 1.00 96.62 113 ARG A O 1
ATOM 877 N N . GLU A 1 114 ? -6.679 -7.976 -5.175 1.00 97.56 114 GLU A N 1
ATOM 878 C CA . GLU A 1 114 ? -5.633 -6.960 -5.187 1.00 97.56 114 GLU A CA 1
ATOM 879 C C . GLU A 1 114 ? -4.291 -7.542 -4.746 1.00 97.56 114 GLU A C 1
ATOM 881 O O . GLU A 1 114 ? -3.280 -7.272 -5.389 1.00 97.56 114 GLU A O 1
ATOM 886 N N . LEU A 1 115 ? -4.276 -8.412 -3.730 1.00 97.81 115 LEU A N 1
ATOM 887 C CA . LEU A 1 115 ? -3.058 -9.095 -3.291 1.00 97.81 115 LEU A CA 1
ATOM 888 C C . LEU A 1 115 ? -2.466 -10.005 -4.376 1.00 97.81 115 LEU A C 1
ATOM 890 O O . LEU A 1 115 ? -1.252 -10.015 -4.571 1.00 97.81 115 LEU A O 1
ATOM 894 N N . ASN A 1 116 ? -3.293 -10.732 -5.129 1.00 97.81 116 ASN A N 1
ATOM 895 C CA . ASN A 1 116 ? -2.801 -11.552 -6.239 1.00 97.81 116 ASN A CA 1
ATOM 896 C C . ASN A 1 116 ? -2.174 -10.699 -7.351 1.00 97.81 116 ASN A C 1
ATOM 898 O O . ASN A 1 116 ? -1.130 -11.066 -7.894 1.00 97.81 116 ASN A O 1
ATOM 902 N N . LEU A 1 117 ? -2.784 -9.554 -7.669 1.00 97.94 117 LEU A N 1
ATOM 903 C CA . LEU A 1 117 ? -2.258 -8.621 -8.668 1.00 97.94 117 LEU A CA 1
ATOM 904 C C . LEU A 1 117 ? -0.976 -7.946 -8.177 1.00 97.94 117 LEU A C 1
ATOM 906 O O . LEU A 1 117 ? -0.001 -7.891 -8.918 1.00 97.94 117 LEU A O 1
ATOM 910 N N . PHE A 1 118 ? -0.931 -7.527 -6.913 1.00 98.25 118 PHE A N 1
ATOM 911 C CA . PHE A 1 118 ? 0.282 -7.034 -6.265 1.00 98.25 118 PHE A CA 1
ATOM 912 C C . PHE A 1 118 ? 1.435 -8.041 -6.391 1.00 98.25 118 PHE A C 1
ATOM 914 O O . PHE A 1 118 ? 2.520 -7.681 -6.845 1.00 98.25 118 PHE A O 1
ATOM 921 N N . LEU A 1 119 ? 1.205 -9.321 -6.073 1.00 98.25 119 LEU A N 1
ATOM 922 C CA . LEU A 1 119 ? 2.240 -10.353 -6.191 1.00 98.25 119 LEU A CA 1
ATOM 923 C C . LEU A 1 119 ? 2.682 -10.579 -7.640 1.00 98.25 119 LEU A C 1
ATOM 925 O O . LEU A 1 119 ? 3.869 -10.801 -7.881 1.00 98.25 119 LEU A O 1
ATOM 929 N N . ALA A 1 120 ? 1.762 -10.510 -8.605 1.00 98.31 120 ALA A N 1
ATOM 930 C CA . ALA A 1 120 ? 2.114 -10.571 -10.021 1.00 98.31 120 ALA A CA 1
ATOM 931 C C . ALA A 1 120 ? 3.051 -9.414 -10.410 1.00 98.31 120 ALA A C 1
ATOM 933 O O . ALA A 1 120 ? 4.089 -9.652 -11.028 1.00 98.31 120 ALA A O 1
ATOM 934 N N . VAL A 1 121 ? 2.758 -8.192 -9.952 1.00 98.31 121 VAL A N 1
ATOM 935 C CA . VAL A 1 121 ? 3.617 -7.022 -10.179 1.00 98.31 121 VAL A CA 1
ATOM 936 C C . VAL A 1 121 ? 4.984 -7.175 -9.515 1.00 98.31 121 VAL A C 1
ATOM 938 O O . VAL A 1 121 ? 5.997 -6.908 -10.153 1.00 98.31 121 VAL A O 1
ATOM 941 N N . VAL A 1 122 ? 5.050 -7.664 -8.274 1.00 98.31 122 VAL A N 1
ATOM 942 C CA . VAL A 1 122 ? 6.326 -7.902 -7.575 1.00 98.31 122 VAL A CA 1
ATOM 943 C C . VAL A 1 122 ? 7.190 -8.929 -8.314 1.00 98.31 122 VAL A C 1
ATOM 945 O O . VAL A 1 122 ? 8.393 -8.724 -8.481 1.00 98.31 122 VAL A O 1
ATOM 948 N N . ARG A 1 123 ? 6.596 -10.022 -8.815 1.00 98.06 123 ARG A N 1
ATOM 949 C CA . ARG A 1 123 ? 7.322 -11.001 -9.645 1.00 98.06 123 ARG A CA 1
ATOM 950 C C . ARG A 1 123 ? 7.833 -10.367 -10.932 1.00 98.06 123 ARG A C 1
ATOM 952 O O . ARG A 1 123 ? 8.971 -10.621 -11.316 1.00 98.06 123 ARG A O 1
ATOM 959 N N . HIS A 1 124 ? 7.006 -9.553 -11.584 1.00 98.12 124 HIS A N 1
ATOM 960 C CA . HIS A 1 124 ? 7.402 -8.845 -12.794 1.00 98.12 124 HIS A CA 1
ATOM 961 C C . HIS A 1 124 ? 8.553 -7.873 -12.526 1.00 98.12 124 HIS A C 1
ATOM 963 O O . HIS A 1 124 ? 9.527 -7.868 -13.272 1.00 98.12 124 HIS A O 1
ATOM 969 N N . ALA A 1 125 ? 8.511 -7.138 -11.415 1.00 98.25 125 ALA A N 1
ATOM 970 C CA . ALA A 1 125 ? 9.594 -6.259 -10.998 1.00 98.25 125 ALA A CA 1
ATOM 971 C C . ALA A 1 125 ? 10.905 -7.025 -10.741 1.00 98.25 125 ALA A C 1
ATOM 973 O O . ALA A 1 125 ? 11.976 -6.532 -11.086 1.00 98.25 125 ALA A O 1
ATOM 974 N N . ALA A 1 126 ? 10.839 -8.250 -10.203 1.00 98.12 126 ALA A N 1
ATOM 975 C CA . ALA A 1 126 ? 12.018 -9.105 -10.049 1.00 98.12 126 ALA A CA 1
ATOM 976 C C . ALA A 1 126 ? 12.617 -9.553 -11.394 1.00 98.12 126 ALA A C 1
ATOM 978 O O . ALA A 1 126 ? 13.838 -9.634 -11.528 1.00 98.12 126 ALA A O 1
ATOM 979 N N . VAL A 1 127 ? 11.776 -9.831 -12.394 1.00 98.19 127 VAL A N 1
ATOM 980 C CA . VAL A 1 127 ? 12.226 -10.128 -13.764 1.00 98.19 127 VAL A CA 1
ATOM 981 C C . VAL A 1 127 ? 12.858 -8.890 -14.397 1.00 98.19 127 VAL A C 1
ATOM 983 O O . VAL A 1 127 ? 13.969 -8.977 -14.917 1.00 98.19 127 VAL A O 1
ATOM 986 N N . LEU A 1 128 ? 12.193 -7.739 -14.271 1.00 98.12 128 LEU A N 1
ATOM 987 C CA . LEU A 1 128 ? 12.669 -6.453 -14.768 1.00 98.12 128 LEU A CA 1
ATOM 988 C C . LEU A 1 128 ? 14.046 -6.103 -14.189 1.00 98.12 128 LEU A C 1
ATOM 990 O O . LEU A 1 128 ? 14.930 -5.692 -14.928 1.00 98.12 128 LEU A O 1
ATOM 994 N N . GLU A 1 129 ? 14.253 -6.302 -12.885 1.00 98.12 129 GLU A N 1
ATOM 995 C CA . GLU A 1 129 ? 15.543 -6.043 -12.237 1.00 98.12 129 GLU A CA 1
ATOM 996 C C . GLU A 1 129 ? 16.649 -6.989 -12.709 1.00 98.12 129 GLU A C 1
ATOM 998 O O . GLU A 1 129 ? 17.769 -6.542 -12.947 1.00 98.12 129 GLU A O 1
ATOM 1003 N N . ARG A 1 130 ? 16.331 -8.272 -12.912 1.00 98.12 130 ARG A N 1
ATOM 1004 C CA . ARG A 1 130 ? 17.282 -9.274 -13.410 1.00 98.12 130 ARG A CA 1
ATOM 1005 C C . ARG A 1 130 ? 17.748 -8.984 -14.838 1.00 98.12 130 ARG A C 1
ATOM 1007 O O . ARG A 1 130 ? 18.894 -9.269 -15.170 1.00 98.12 130 ARG A O 1
ATOM 1014 N N . GLU A 1 131 ? 16.847 -8.497 -15.684 1.00 97.94 131 GLU A N 1
ATOM 1015 C CA . GLU A 1 131 ? 17.095 -8.265 -17.114 1.00 97.94 131 GLU A CA 1
ATOM 1016 C C . GLU A 1 131 ? 17.632 -6.860 -17.405 1.00 97.94 131 GLU A C 1
ATOM 1018 O O . GLU A 1 131 ? 18.080 -6.581 -18.517 1.00 97.94 131 GLU A O 1
ATOM 1023 N N . PHE A 1 132 ? 17.623 -5.975 -16.408 1.00 98.19 132 PHE A N 1
ATOM 1024 C CA . PHE A 1 132 ? 18.076 -4.605 -16.564 1.00 98.19 132 PHE A CA 1
ATOM 1025 C C . PHE A 1 132 ? 19.594 -4.521 -16.753 1.00 98.19 132 PHE A C 1
ATOM 1027 O O . PHE A 1 132 ? 20.380 -4.871 -15.871 1.00 98.19 132 PHE A O 1
ATOM 1034 N N . LEU A 1 133 ? 19.998 -3.975 -17.899 1.00 97.56 133 LEU A N 1
ATOM 1035 C CA . LEU A 1 133 ? 21.368 -3.566 -18.182 1.00 97.56 133 LEU A CA 1
ATOM 1036 C C . LEU A 1 133 ? 21.448 -2.037 -18.053 1.00 97.56 133 LEU A C 1
ATOM 1038 O O . LEU A 1 133 ? 20.804 -1.339 -18.842 1.00 97.56 133 LEU A O 1
ATOM 1042 N N . PRO A 1 134 ? 22.197 -1.495 -17.072 1.00 96.81 134 PRO A N 1
ATOM 1043 C CA . PRO A 1 134 ? 22.356 -0.054 -16.935 1.00 96.81 134 PRO A CA 1
ATOM 1044 C C . PRO A 1 134 ? 22.946 0.564 -18.214 1.00 96.81 134 PRO A C 1
ATOM 1046 O O . PRO A 1 134 ? 23.879 -0.014 -18.780 1.00 96.81 134 PRO A O 1
ATOM 1049 N N . PRO A 1 135 ? 22.459 1.737 -18.659 1.00 96.81 135 PRO A N 1
ATOM 1050 C CA . PRO A 1 135 ? 23.066 2.457 -19.773 1.00 96.81 135 PRO A CA 1
ATOM 1051 C C . PRO A 1 135 ? 24.549 2.763 -19.522 1.00 96.81 135 PRO A C 1
ATOM 1053 O O . PRO A 1 135 ? 24.969 2.973 -18.377 1.00 96.81 135 PRO A O 1
ATOM 1056 N N . GLU A 1 136 ? 25.339 2.839 -20.596 1.00 96.94 136 GLU A N 1
ATOM 1057 C CA . GLU A 1 136 ? 26.751 3.223 -20.511 1.00 96.94 136 GLU A CA 1
ATOM 1058 C C . GLU A 1 136 ? 26.914 4.573 -19.796 1.00 96.94 136 GLU A C 1
ATOM 1060 O O . GLU A 1 136 ? 26.167 5.522 -20.028 1.00 96.94 136 GLU A O 1
ATOM 1065 N N . GLY A 1 137 ? 27.877 4.653 -18.875 1.00 96.94 137 GLY A N 1
ATOM 1066 C CA . GLY A 1 137 ? 28.104 5.851 -18.059 1.00 96.94 137 GLY A CA 1
ATOM 1067 C C . GLY A 1 137 ? 27.107 6.057 -16.910 1.00 96.94 137 GLY A C 1
ATOM 1068 O O . GLY A 1 137 ? 27.277 6.991 -16.129 1.00 96.94 137 GLY A O 1
ATOM 1069 N N . CYS A 1 138 ? 26.102 5.189 -16.743 1.00 96.06 138 CYS A N 1
ATOM 1070 C CA . CYS A 1 138 ? 25.101 5.283 -15.674 1.00 96.06 138 CYS A CA 1
ATOM 1071 C C . CYS A 1 138 ? 25.002 3.989 -14.838 1.00 96.06 138 CYS A C 1
ATOM 1073 O O . CYS A 1 138 ? 23.924 3.403 -14.743 1.00 96.06 138 CYS A O 1
ATOM 1075 N N . PRO A 1 139 ? 26.079 3.544 -14.156 1.00 94.50 139 PRO A N 1
ATOM 1076 C CA . PRO A 1 139 ? 26.096 2.268 -13.424 1.00 94.50 139 PRO A CA 1
ATOM 1077 C C . PRO A 1 139 ? 25.102 2.202 -12.252 1.00 94.50 139 PRO A C 1
ATOM 1079 O O . PRO A 1 139 ? 24.760 1.119 -11.791 1.00 94.50 139 PRO A O 1
ATOM 1082 N N . ASN A 1 140 ? 24.639 3.358 -11.769 1.00 94.69 140 ASN A N 1
ATOM 1083 C CA . ASN A 1 140 ? 23.663 3.464 -10.686 1.00 94.69 140 ASN A CA 1
ATOM 1084 C C . ASN A 1 140 ? 22.214 3.587 -11.185 1.00 94.69 140 ASN A C 1
ATOM 1086 O O . ASN A 1 140 ? 21.315 3.744 -10.356 1.00 94.69 140 ASN A O 1
ATOM 1090 N N . ALA A 1 141 ? 21.983 3.556 -12.505 1.00 96.69 141 ALA A N 1
ATOM 1091 C CA . ALA A 1 141 ? 20.637 3.544 -13.062 1.00 96.69 141 ALA A CA 1
ATOM 1092 C C . ALA A 1 141 ? 19.863 2.325 -12.552 1.00 96.69 141 ALA A C 1
ATOM 1094 O O . ALA A 1 141 ? 20.439 1.277 -12.250 1.00 96.69 141 ALA A O 1
ATOM 1095 N N . ARG A 1 142 ? 18.546 2.480 -12.439 1.00 97.56 142 ARG A N 1
ATOM 1096 C CA . ARG A 1 142 ? 17.647 1.447 -11.926 1.00 97.56 142 ARG A CA 1
ATOM 1097 C C . ARG A 1 142 ? 16.521 1.189 -12.920 1.00 97.56 142 ARG A C 1
ATOM 1099 O O . ARG A 1 142 ? 16.109 2.127 -13.607 1.00 97.56 142 ARG A O 1
ATOM 1106 N N . PRO A 1 143 ? 16.002 -0.046 -12.981 1.00 98.25 143 PRO A N 1
ATOM 1107 C CA . PRO A 1 143 ? 14.819 -0.328 -13.769 1.00 98.25 143 PRO A CA 1
ATOM 1108 C C . PRO A 1 143 ? 13.633 0.473 -13.235 1.00 98.25 143 PRO A C 1
ATOM 1110 O O . PRO A 1 143 ? 13.451 0.598 -12.021 1.00 98.25 143 PRO A O 1
ATOM 1113 N N . GLN A 1 144 ? 12.817 0.987 -14.150 1.00 98.25 144 GLN A N 1
ATOM 1114 C CA . GLN A 1 144 ? 11.601 1.718 -13.818 1.00 98.25 144 GLN A CA 1
ATOM 1115 C C . GLN A 1 144 ? 10.372 0.859 -14.091 1.00 98.25 144 GLN A C 1
ATOM 1117 O O . GLN A 1 144 ? 10.200 0.327 -15.185 1.00 98.25 144 GLN A O 1
ATOM 1122 N N . LEU A 1 145 ? 9.499 0.766 -13.094 1.00 98.44 145 LEU A N 1
ATOM 1123 C CA . LEU A 1 145 ? 8.198 0.126 -13.184 1.00 98.44 145 LEU A CA 1
ATOM 1124 C C . LEU A 1 145 ? 7.119 1.209 -13.202 1.00 98.44 145 LEU A C 1
ATOM 1126 O O . LEU A 1 145 ? 6.967 1.941 -12.226 1.00 98.44 145 LEU A O 1
ATOM 1130 N N . THR A 1 146 ? 6.368 1.309 -14.295 1.00 98.25 146 THR A N 1
ATOM 1131 C CA . THR A 1 146 ? 5.349 2.351 -14.489 1.00 98.25 146 THR A CA 1
ATOM 1132 C C . THR A 1 146 ? 3.940 1.764 -14.499 1.00 98.25 146 THR A C 1
ATOM 1134 O O . THR A 1 146 ? 3.740 0.593 -14.829 1.00 98.25 146 THR A O 1
ATOM 1137 N N . SER A 1 147 ? 2.944 2.592 -14.186 1.00 97.81 147 SER A N 1
ATOM 1138 C CA . SER A 1 147 ? 1.523 2.210 -14.263 1.00 97.81 147 SER A CA 1
ATOM 1139 C C . SER A 1 147 ? 1.114 1.679 -15.642 1.00 97.81 147 SER A C 1
ATOM 1141 O O . SER A 1 147 ? 0.495 0.618 -15.673 1.00 97.81 147 SER A O 1
ATOM 1143 N N . PRO A 1 148 ? 1.466 2.320 -16.779 1.00 97.06 148 PRO A N 1
ATOM 1144 C CA . PRO A 1 148 ? 1.155 1.781 -18.105 1.00 97.06 148 PRO A CA 1
ATOM 1145 C C . PRO A 1 148 ? 1.772 0.402 -18.366 1.00 97.06 148 PRO A C 1
ATOM 1147 O O . PRO A 1 148 ? 1.090 -0.484 -18.876 1.00 97.06 148 PRO A O 1
ATOM 1150 N N . ALA A 1 149 ? 3.033 0.188 -17.968 1.00 97.50 149 ALA A N 1
ATOM 1151 C CA . ALA A 1 149 ? 3.688 -1.113 -18.113 1.00 97.50 149 ALA A CA 1
ATOM 1152 C C . ALA A 1 149 ? 2.996 -2.189 -17.262 1.00 97.50 149 ALA A C 1
ATOM 1154 O O . ALA A 1 149 ? 2.802 -3.317 -17.712 1.00 97.50 149 ALA A O 1
ATOM 1155 N N . VAL A 1 150 ? 2.562 -1.832 -16.049 1.00 97.88 150 VAL A N 1
ATOM 1156 C CA . VAL A 1 150 ? 1.808 -2.736 -15.171 1.00 97.88 150 VAL A CA 1
ATOM 1157 C C . VAL A 1 150 ? 0.407 -3.022 -15.706 1.00 97.88 150 VAL A C 1
ATOM 1159 O O . VAL A 1 150 ? -0.018 -4.174 -15.670 1.00 97.88 150 VAL A O 1
ATOM 1162 N N . ALA A 1 151 ? -0.295 -2.024 -16.244 1.00 97.31 151 ALA A N 1
ATOM 1163 C CA . ALA A 1 151 ? -1.597 -2.218 -16.874 1.00 97.31 151 ALA A CA 1
ATOM 1164 C C . ALA A 1 151 ? -1.503 -3.211 -18.039 1.00 97.31 151 ALA A C 1
ATOM 1166 O O . ALA A 1 151 ? -2.280 -4.162 -18.098 1.00 97.31 151 ALA A O 1
ATOM 1167 N N . GLN A 1 152 ? -0.494 -3.046 -18.901 1.00 96.75 152 GLN A N 1
ATOM 1168 C CA . GLN A 1 152 ? -0.214 -3.979 -19.989 1.00 96.75 152 GLN A CA 1
ATOM 1169 C C . GLN A 1 152 ? 0.133 -5.378 -19.460 1.00 96.75 152 GLN A C 1
ATOM 1171 O O . GLN A 1 152 ? -0.427 -6.365 -19.926 1.00 96.75 152 GLN A O 1
ATOM 1176 N N . HIS A 1 153 ? 1.021 -5.477 -18.464 1.00 96.88 153 HIS A N 1
ATOM 1177 C CA . HIS A 1 153 ? 1.434 -6.760 -17.889 1.00 96.88 153 HIS A CA 1
ATOM 1178 C C . HIS A 1 153 ? 0.262 -7.546 -17.279 1.00 96.88 153 HIS A C 1
ATOM 1180 O O . HIS A 1 153 ? 0.201 -8.770 -17.392 1.00 96.88 153 HIS A O 1
ATOM 1186 N N . LEU A 1 154 ? -0.671 -6.844 -16.635 1.00 9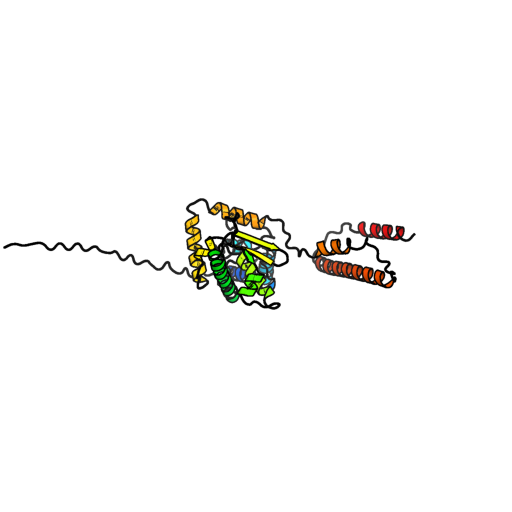6.62 154 LEU A N 1
ATOM 1187 C CA . LEU A 1 154 ? -1.837 -7.432 -15.979 1.00 96.62 154 LEU A CA 1
ATOM 1188 C C . LEU A 1 154 ? -3.065 -7.551 -16.899 1.00 96.62 154 LEU A C 1
ATOM 1190 O O . LEU A 1 154 ? 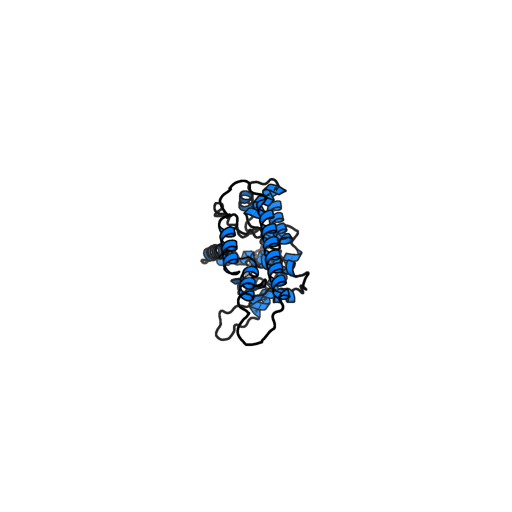-4.096 -8.041 -16.441 1.00 96.62 154 LEU A O 1
ATOM 1194 N N . ASN A 1 155 ? -2.965 -7.127 -18.166 1.00 95.69 155 ASN A N 1
ATOM 1195 C CA . ASN A 1 155 ? -4.083 -7.021 -19.114 1.00 95.69 155 ASN A CA 1
ATOM 1196 C C . ASN A 1 155 ? -5.281 -6.253 -18.522 1.00 95.69 155 ASN A C 1
ATOM 1198 O O . ASN A 1 155 ? -6.420 -6.718 -18.538 1.00 95.69 155 ASN A O 1
ATOM 1202 N N . LEU A 1 156 ? -5.005 -5.095 -17.920 1.00 94.00 156 LEU A N 1
ATOM 1203 C CA . LEU A 1 156 ? -6.028 -4.208 -17.374 1.00 94.00 156 LEU A CA 1
ATOM 1204 C C . LEU A 1 156 ? -6.451 -3.199 -18.442 1.00 94.00 156 LEU A C 1
ATOM 1206 O O . LEU A 1 156 ? -5.820 -2.155 -18.601 1.00 94.00 156 LEU A O 1
ATOM 1210 N N . ASP A 1 157 ? -7.534 -3.513 -19.149 1.00 88.25 157 ASP A N 1
ATOM 1211 C CA . ASP A 1 157 ? -8.097 -2.631 -20.170 1.00 88.25 157 ASP A CA 1
ATOM 1212 C C . ASP A 1 157 ? -8.802 -1.412 -19.551 1.00 88.25 157 ASP A C 1
ATOM 1214 O O . ASP A 1 157 ? -9.553 -1.507 -18.566 1.00 88.25 157 ASP A O 1
ATOM 1218 N N . ALA A 1 158 ? -8.591 -0.247 -20.163 1.00 80.44 158 ALA A N 1
ATOM 1219 C CA . ALA A 1 158 ? -9.355 0.958 -19.864 1.00 80.44 158 ALA A CA 1
ATOM 1220 C C . ALA A 1 158 ? -10.782 0.849 -20.447 1.00 80.44 158 ALA A C 1
ATOM 1222 O O . ALA A 1 158 ? -10.954 0.283 -21.529 1.00 80.44 158 ALA A O 1
ATOM 1223 N N . PRO A 1 159 ? -11.818 1.396 -19.776 1.00 78.25 159 PRO A N 1
ATOM 1224 C CA . PRO A 1 159 ? -11.760 2.221 -18.559 1.00 78.25 159 PRO A CA 1
ATOM 1225 C C . PRO A 1 159 ? -11.866 1.430 -17.241 1.00 78.25 159 PRO A C 1
ATOM 1227 O O . PRO A 1 159 ? -11.543 1.947 -16.175 1.00 78.25 159 PRO A O 1
ATOM 1230 N N . SER A 1 160 ? -12.303 0.168 -17.274 1.00 79.12 160 SER A N 1
ATOM 1231 C CA . SER A 1 160 ? -12.584 -0.614 -16.057 1.00 79.12 160 SER A CA 1
ATOM 1232 C C . SER A 1 160 ? -11.353 -0.913 -15.193 1.00 79.12 160 SER A C 1
ATOM 1234 O O . SER A 1 160 ? -11.487 -1.185 -13.999 1.00 79.12 160 SER A O 1
ATOM 1236 N N . GLY A 1 161 ? -10.157 -0.888 -15.786 1.00 90.12 161 GLY A N 1
ATOM 1237 C CA . GLY A 1 161 ? -8.899 -1.180 -15.106 1.00 90.12 161 GLY A CA 1
ATOM 1238 C C . GLY A 1 161 ? -8.305 -0.017 -14.308 1.00 90.12 161 GLY A C 1
ATOM 1239 O O . GLY A 1 161 ? -7.455 -0.270 -13.460 1.00 90.12 161 GLY A O 1
ATOM 1240 N N . GLU A 1 162 ? -8.732 1.231 -14.531 1.00 93.19 162 GLU A N 1
ATOM 1241 C CA . GLU A 1 162 ? -8.052 2.421 -13.984 1.00 93.19 162 GLU A CA 1
ATOM 1242 C C . GLU A 1 162 ? -8.117 2.500 -12.454 1.00 93.19 162 GLU A C 1
ATOM 1244 O O . GLU A 1 162 ? -7.098 2.672 -11.783 1.00 93.19 162 GLU A O 1
ATOM 1249 N N . SER A 1 163 ? -9.310 2.304 -11.895 1.00 94.75 163 SER A N 1
ATOM 1250 C CA . SER A 1 163 ? -9.544 2.282 -10.447 1.00 94.75 163 SER A CA 1
ATOM 1251 C C . SER A 1 163 ? -8.733 1.160 -9.775 1.00 94.75 163 SER A C 1
ATOM 1253 O O . SER A 1 163 ? -8.005 1.374 -8.806 1.00 94.75 163 SER A O 1
ATOM 1255 N N . LEU A 1 164 ? -8.719 -0.035 -10.378 1.00 96.19 164 LEU A N 1
ATOM 1256 C CA . LEU A 1 164 ? -7.922 -1.161 -9.886 1.00 96.19 164 LEU A CA 1
ATOM 1257 C C . LEU A 1 164 ? -6.409 -0.902 -9.973 1.00 96.19 164 LEU A C 1
ATOM 1259 O O . LEU A 1 164 ? -5.681 -1.217 -9.034 1.00 96.19 164 LEU A O 1
ATOM 1263 N N . LEU A 1 165 ? -5.928 -0.309 -11.068 1.00 97.06 165 LEU A N 1
ATOM 1264 C CA . LEU A 1 165 ? -4.523 0.066 -11.239 1.00 97.06 165 LEU A CA 1
ATOM 1265 C C . LEU A 1 165 ? -4.091 1.125 -10.217 1.00 97.06 165 LEU A C 1
ATOM 1267 O O . LEU A 1 165 ? -2.967 1.076 -9.709 1.00 97.06 165 LEU A O 1
ATOM 1271 N N . THR A 1 166 ? -4.990 2.052 -9.887 1.00 96.62 166 THR A N 1
ATOM 1272 C CA . THR A 1 166 ? -4.774 3.074 -8.858 1.00 96.62 166 THR A CA 1
ATOM 1273 C C . THR A 1 166 ? -4.621 2.424 -7.484 1.00 96.62 166 THR A C 1
ATOM 1275 O O . THR A 1 166 ? -3.621 2.670 -6.805 1.00 96.62 166 THR A O 1
ATOM 1278 N N . ARG A 1 167 ? -5.514 1.492 -7.118 1.00 97.06 167 ARG A N 1
ATOM 1279 C CA . ARG A 1 167 ? -5.391 0.718 -5.868 1.00 97.06 167 ARG A CA 1
ATOM 1280 C C . ARG A 1 167 ? -4.120 -0.120 -5.807 1.00 97.06 167 ARG A C 1
ATOM 1282 O O . ARG A 1 167 ? -3.461 -0.142 -4.772 1.00 97.06 167 ARG A O 1
ATOM 1289 N N . ILE A 1 168 ? -3.725 -0.770 -6.903 1.00 97.94 168 ILE A N 1
ATOM 1290 C CA . ILE A 1 168 ? -2.465 -1.531 -6.960 1.00 97.94 168 ILE A CA 1
ATOM 1291 C C . ILE A 1 168 ? -1.267 -0.607 -6.721 1.00 97.94 168 ILE A C 1
ATOM 1293 O O . ILE A 1 168 ? -0.400 -0.940 -5.915 1.00 97.94 168 ILE A O 1
ATOM 1297 N N . GLY A 1 169 ? -1.228 0.567 -7.361 1.00 97.62 169 GLY A N 1
ATOM 1298 C CA . GLY A 1 169 ? -0.185 1.571 -7.128 1.00 97.62 169 GLY A CA 1
ATOM 1299 C C . GLY A 1 169 ? -0.131 2.036 -5.670 1.00 97.62 169 GLY A C 1
ATOM 1300 O O . GLY A 1 169 ? 0.948 2.153 -5.086 1.00 97.62 169 GLY A O 1
ATOM 1301 N N . ALA A 1 170 ? -1.298 2.231 -5.055 1.00 97.19 170 ALA A N 1
ATOM 1302 C CA . ALA A 1 170 ? -1.421 2.601 -3.652 1.00 97.19 170 ALA A CA 1
ATOM 1303 C C . ALA A 1 170 ? -0.896 1.499 -2.707 1.00 97.19 170 ALA A C 1
ATOM 1305 O O . ALA A 1 170 ? -0.182 1.814 -1.753 1.00 97.19 170 ALA A O 1
ATOM 1306 N N . ILE A 1 171 ? -1.173 0.220 -2.992 1.00 98.00 171 ILE A N 1
ATOM 1307 C CA . ILE A 1 171 ? -0.639 -0.931 -2.237 1.00 98.00 171 ILE A CA 1
ATOM 1308 C C . ILE A 1 171 ? 0.878 -1.059 -2.430 1.00 98.00 171 ILE A C 1
ATOM 1310 O O . ILE A 1 171 ? 1.608 -1.222 -1.454 1.00 98.00 171 ILE A O 1
ATOM 1314 N N . LEU A 1 172 ? 1.379 -0.921 -3.663 1.00 97.62 172 LEU A N 1
ATOM 1315 C CA . LEU A 1 172 ? 2.818 -0.957 -3.959 1.00 97.62 172 LEU A CA 1
ATOM 1316 C C . LEU A 1 172 ? 3.589 0.130 -3.205 1.00 97.62 172 LEU A C 1
ATOM 1318 O O . LEU A 1 172 ? 4.725 -0.106 -2.804 1.00 97.62 172 LEU A O 1
ATOM 1322 N N . ARG A 1 173 ? 2.985 1.306 -3.003 1.00 95.88 173 ARG A N 1
ATOM 1323 C CA . ARG A 1 173 ? 3.591 2.411 -2.250 1.00 95.88 173 ARG A CA 1
ATOM 1324 C C . ARG A 1 173 ? 3.619 2.162 -0.742 1.00 95.88 173 ARG A C 1
ATOM 1326 O O . ARG A 1 173 ? 4.566 2.586 -0.086 1.00 95.88 173 ARG A O 1
ATOM 1333 N N . ALA A 1 174 ? 2.596 1.501 -0.201 1.00 94.56 174 ALA A N 1
ATOM 1334 C CA . ALA A 1 174 ? 2.496 1.182 1.224 1.00 94.56 174 ALA A CA 1
ATOM 1335 C C . ALA A 1 174 ? 3.502 0.103 1.674 1.00 94.56 174 ALA A C 1
ATOM 1337 O O . ALA A 1 174 ? 3.824 -0.006 2.858 1.00 94.56 174 ALA A O 1
ATOM 1338 N N . GLU A 1 175 ? 4.005 -0.688 0.727 1.00 94.44 175 GLU A N 1
ATOM 1339 C CA . GLU A 1 175 ? 4.860 -1.849 0.954 1.00 94.44 175 GLU A CA 1
ATOM 1340 C C . GLU A 1 175 ? 6.313 -1.607 0.546 1.00 94.44 175 GLU A C 1
ATOM 1342 O O . GLU A 1 175 ? 6.579 -1.182 -0.571 1.00 94.44 175 GLU A O 1
ATOM 1347 N N . ASP A 1 176 ? 7.282 -1.977 1.388 1.00 91.38 176 ASP A N 1
ATOM 1348 C CA . ASP A 1 176 ? 8.702 -2.004 1.000 1.00 91.38 176 ASP A CA 1
ATOM 1349 C C . ASP A 1 176 ? 9.073 -3.359 0.377 1.00 91.38 176 ASP A C 1
ATOM 1351 O O . ASP A 1 176 ? 9.722 -4.208 0.989 1.00 91.38 176 ASP A O 1
ATOM 1355 N N . TRP A 1 177 ? 8.627 -3.581 -0.859 1.00 94.75 177 TRP A N 1
ATOM 1356 C CA . TRP A 1 177 ? 8.900 -4.806 -1.624 1.00 94.75 177 TRP A CA 1
ATOM 1357 C C . TRP A 1 177 ? 10.249 -4.776 -2.371 1.00 94.75 177 TRP A C 1
ATOM 1359 O O . TRP A 1 177 ? 10.553 -5.687 -3.140 1.00 94.75 177 TRP A O 1
ATOM 1369 N N . GLY A 1 178 ? 11.081 -3.753 -2.143 1.00 94.69 178 GLY A N 1
ATOM 1370 C CA . GLY A 1 178 ? 12.350 -3.559 -2.854 1.00 94.69 178 GLY A CA 1
ATOM 1371 C C . GLY A 1 178 ? 12.301 -2.493 -3.946 1.00 94.69 178 GLY A C 1
ATOM 1372 O O . GLY A 1 178 ? 13.020 -2.588 -4.937 1.00 94.69 178 GLY A O 1
ATOM 1373 N N . TRP A 1 179 ? 11.465 -1.469 -3.775 1.00 96.12 179 TRP A N 1
ATOM 1374 C CA . TRP A 1 179 ? 11.588 -0.228 -4.535 1.00 96.12 179 TRP A CA 1
ATOM 1375 C C . TRP A 1 179 ? 12.480 0.771 -3.789 1.00 96.12 179 TRP A C 1
ATOM 1377 O O . TRP A 1 179 ? 12.590 0.775 -2.561 1.00 96.12 179 TRP A O 1
ATOM 1387 N N . ALA A 1 180 ? 13.141 1.633 -4.545 1.00 94.50 180 ALA A N 1
ATOM 1388 C CA . ALA A 1 180 ? 14.077 2.625 -4.047 1.00 94.50 180 ALA A CA 1
ATOM 1389 C C . ALA A 1 180 ? 13.486 4.024 -3.933 1.00 94.50 180 ALA A C 1
ATOM 1391 O O . ALA A 1 180 ? 13.730 4.725 -2.951 1.00 94.50 180 ALA A O 1
ATOM 1392 N N . SER A 1 181 ? 12.776 4.432 -4.977 1.00 95.50 181 SER A N 1
ATOM 1393 C CA . SER A 1 181 ? 12.069 5.698 -5.061 1.00 95.50 181 SER A CA 1
ATOM 1394 C C . SER A 1 181 ? 10.715 5.469 -5.733 1.00 95.50 181 SER A C 1
ATOM 1396 O O . SER A 1 181 ? 10.531 4.509 -6.486 1.00 95.50 181 SER A O 1
ATOM 1398 N N . ALA A 1 182 ? 9.760 6.330 -5.405 1.00 95.12 182 ALA A N 1
ATOM 1399 C CA . ALA A 1 182 ? 8.428 6.333 -5.979 1.00 95.12 182 ALA A CA 1
ATOM 1400 C C . ALA A 1 182 ? 8.082 7.767 -6.380 1.00 95.12 182 ALA A C 1
ATOM 1402 O O . ALA A 1 182 ? 8.379 8.718 -5.647 1.00 95.12 182 ALA A O 1
ATOM 1403 N N . SER A 1 183 ? 7.451 7.926 -7.534 1.00 95.69 183 SER A N 1
ATOM 1404 C CA . SER A 1 183 ? 6.956 9.204 -8.029 1.00 95.69 183 SER A CA 1
ATOM 1405 C C . SER A 1 183 ? 5.578 9.024 -8.658 1.00 95.69 183 SER A C 1
ATOM 1407 O O . SER A 1 183 ? 5.185 7.922 -9.037 1.00 95.69 183 SER A O 1
ATOM 1409 N N . ALA A 1 184 ? 4.817 10.112 -8.722 1.00 94.25 184 ALA A N 1
ATOM 1410 C CA . ALA A 1 184 ? 3.544 10.151 -9.421 1.00 94.25 184 ALA A CA 1
ATOM 1411 C C . ALA A 1 184 ? 3.402 11.509 -10.110 1.00 94.25 184 ALA A C 1
ATOM 1413 O O . ALA A 1 184 ? 3.509 12.547 -9.454 1.00 94.25 184 ALA A O 1
ATOM 1414 N N . SER A 1 185 ? 3.184 11.508 -11.422 1.00 93.38 185 SER A N 1
ATOM 1415 C CA . SER A 1 185 ? 2.984 12.719 -12.219 1.00 93.38 185 SER A CA 1
ATOM 1416 C C . SER A 1 185 ? 1.977 12.457 -13.336 1.00 93.38 185 SER A C 1
ATOM 1418 O O . SER A 1 185 ? 1.998 11.413 -13.978 1.00 93.38 185 SER A O 1
ATOM 1420 N N . GLY A 1 186 ? 1.041 13.390 -13.546 1.00 90.69 186 GLY A N 1
ATOM 1421 C CA . GLY A 1 186 ? 0.036 13.269 -14.612 1.00 90.69 186 GLY A CA 1
ATOM 1422 C C . GLY A 1 186 ? -0.827 12.001 -14.538 1.00 90.69 186 GLY A C 1
ATOM 1423 O O . GLY A 1 186 ? -1.199 11.468 -15.574 1.00 90.69 186 GLY A O 1
ATOM 1424 N N . GLY A 1 187 ? -1.095 11.480 -13.333 1.00 90.31 187 GLY A N 1
ATOM 1425 C CA . GLY A 1 187 ? -1.832 10.222 -13.140 1.00 90.31 187 GLY A CA 1
ATOM 1426 C C . GLY A 1 187 ? -1.000 8.949 -13.350 1.00 90.31 187 GLY A C 1
ATOM 1427 O O . GLY A 1 187 ? -1.498 7.854 -13.114 1.00 90.31 187 GLY A O 1
ATOM 1428 N N . ILE A 1 188 ? 0.273 9.076 -13.730 1.00 95.50 188 ILE A N 1
ATOM 1429 C CA . ILE A 1 188 ? 1.196 7.957 -13.903 1.00 95.50 188 ILE A CA 1
ATOM 1430 C C . ILE A 1 188 ? 2.065 7.849 -12.656 1.00 95.50 188 ILE A C 1
ATOM 1432 O O . ILE A 1 188 ? 2.845 8.750 -12.345 1.00 95.50 188 ILE A O 1
ATOM 1436 N N . TRP A 1 189 ? 1.941 6.738 -11.937 1.00 97.56 189 TRP A N 1
ATOM 1437 C CA . TRP A 1 189 ? 2.903 6.354 -10.908 1.00 97.56 189 TRP A CA 1
ATOM 1438 C C . TRP A 1 189 ? 4.067 5.554 -11.500 1.00 97.56 189 TRP A C 1
ATOM 1440 O O . TRP A 1 189 ? 3.875 4.755 -12.425 1.00 97.56 189 TRP A O 1
ATOM 1450 N N . THR A 1 190 ? 5.254 5.759 -10.928 1.00 98.12 190 THR A N 1
ATOM 1451 C CA . THR A 1 190 ? 6.513 5.106 -11.298 1.00 98.12 190 THR A CA 1
ATOM 1452 C C . THR A 1 190 ? 7.287 4.710 -10.044 1.00 98.12 190 THR A C 1
ATOM 1454 O O . THR A 1 190 ? 7.382 5.486 -9.092 1.00 98.12 190 THR A O 1
ATOM 1457 N N . PHE A 1 191 ? 7.885 3.521 -10.064 1.00 98.44 191 PHE A N 1
ATOM 1458 C CA . PHE A 1 191 ? 8.810 3.034 -9.045 1.00 98.44 191 PHE A CA 1
ATOM 1459 C C . PHE A 1 191 ? 10.172 2.735 -9.666 1.00 98.44 191 PHE A C 1
ATOM 1461 O O . PHE A 1 191 ? 10.253 2.056 -10.688 1.00 98.44 191 PHE A O 1
ATOM 1468 N N . GLU A 1 192 ? 11.248 3.183 -9.025 1.00 98.31 192 GLU A N 1
ATOM 1469 C CA . GLU A 1 192 ? 12.587 2.662 -9.309 1.00 98.31 192 GLU A CA 1
ATOM 1470 C C . GLU A 1 192 ? 12.807 1.397 -8.489 1.00 98.31 192 GLU A C 1
ATOM 1472 O O . GLU A 1 192 ? 12.706 1.421 -7.261 1.00 98.31 192 GLU A O 1
ATOM 1477 N N . VAL A 1 193 ? 13.118 0.292 -9.154 1.00 98.06 193 VAL A N 1
ATOM 1478 C CA . VAL A 1 193 ? 13.278 -1.016 -8.514 1.00 98.06 193 VAL A CA 1
ATOM 1479 C C . VAL A 1 193 ? 14.723 -1.201 -8.054 1.00 98.06 193 VAL A C 1
ATOM 1481 O O . VAL A 1 193 ? 15.664 -0.824 -8.752 1.00 98.06 193 VAL A O 1
ATOM 1484 N N . ASP A 1 194 ? 14.923 -1.763 -6.865 1.00 95.62 194 ASP A N 1
ATOM 1485 C CA . ASP A 1 194 ? 16.244 -2.068 -6.323 1.00 95.62 194 ASP A CA 1
ATOM 1486 C C . ASP A 1 194 ? 16.496 -3.574 -6.185 1.00 95.62 194 ASP A C 1
ATOM 1488 O O . ASP A 1 194 ? 15.598 -4.408 -6.283 1.00 95.62 194 ASP A O 1
ATOM 1492 N N . ARG A 1 195 ? 17.756 -3.932 -5.911 1.00 96.50 195 ARG A N 1
ATOM 1493 C CA . ARG A 1 195 ? 18.202 -5.329 -5.791 1.00 96.50 195 ARG A CA 1
ATOM 1494 C C . ARG A 1 195 ? 17.472 -6.147 -4.717 1.00 96.50 195 ARG A C 1
ATOM 1496 O O . ARG A 1 195 ? 17.582 -7.371 -4.729 1.00 96.50 195 ARG A O 1
ATOM 1503 N N . ARG A 1 196 ? 16.789 -5.522 -3.748 1.00 95.81 196 ARG A N 1
ATOM 1504 C CA . ARG A 1 196 ? 16.066 -6.232 -2.678 1.00 95.81 196 ARG A CA 1
ATOM 1505 C C . ARG A 1 196 ? 14.874 -6.993 -3.245 1.00 95.81 196 ARG A C 1
ATOM 1507 O O . ARG A 1 196 ? 14.510 -8.009 -2.665 1.00 95.81 196 ARG A O 1
ATOM 1514 N N . VAL A 1 197 ? 14.342 -6.606 -4.409 1.00 97.19 197 VAL A N 1
ATOM 1515 C CA . VAL A 1 197 ? 13.271 -7.360 -5.082 1.00 97.19 197 VAL A CA 1
ATOM 1516 C C . VAL A 1 197 ? 13.697 -8.791 -5.452 1.00 97.19 197 VAL A C 1
ATOM 1518 O O . VAL A 1 197 ? 12.858 -9.686 -5.532 1.00 97.19 197 VAL A O 1
ATOM 1521 N N . ARG A 1 198 ? 15.005 -9.057 -5.615 1.00 96.44 198 ARG A N 1
ATOM 1522 C CA . ARG A 1 198 ? 15.543 -10.373 -6.017 1.00 96.44 198 ARG A CA 1
ATOM 1523 C C . ARG A 1 198 ? 15.135 -11.499 -5.074 1.00 96.44 198 ARG A C 1
ATOM 1525 O O . ARG A 1 198 ? 14.884 -12.613 -5.520 1.00 96.44 198 ARG A O 1
ATOM 1532 N N . GLN A 1 199 ? 15.029 -11.221 -3.776 1.00 95.81 199 GLN A N 1
ATOM 1533 C CA . GLN A 1 199 ? 14.607 -12.224 -2.791 1.00 95.81 199 GLN A CA 1
ATOM 1534 C C . GLN A 1 199 ? 13.144 -12.659 -2.989 1.00 95.81 199 GLN A C 1
ATOM 1536 O O . GLN A 1 199 ? 12.751 -13.755 -2.594 1.00 95.81 199 GLN A O 1
ATOM 1541 N N . LEU A 1 200 ? 12.339 -11.808 -3.630 1.00 96.31 200 LEU A N 1
ATOM 1542 C CA . LEU A 1 200 ? 10.935 -12.052 -3.941 1.00 96.31 200 LEU A CA 1
ATOM 1543 C C . LEU A 1 200 ? 10.758 -12.727 -5.310 1.00 96.31 200 LEU A C 1
ATOM 1545 O O . LEU A 1 200 ? 9.629 -13.000 -5.722 1.00 96.31 200 LEU A O 1
ATOM 1549 N N . ALA A 1 201 ? 11.856 -13.053 -6.004 1.00 94.88 201 ALA A N 1
ATOM 1550 C CA . ALA A 1 201 ? 11.808 -13.824 -7.236 1.00 94.88 201 ALA A CA 1
ATOM 1551 C C . ALA A 1 201 ? 11.097 -15.167 -6.996 1.00 94.88 201 ALA A C 1
ATOM 1553 O O . ALA A 1 201 ? 11.456 -15.948 -6.109 1.00 94.88 201 ALA A O 1
ATOM 1554 N N . GLY A 1 202 ? 10.049 -15.424 -7.780 1.00 94.12 202 GLY A N 1
ATOM 1555 C CA . GLY A 1 202 ? 9.268 -16.657 -7.687 1.00 94.12 202 GLY A CA 1
ATOM 1556 C C . GLY A 1 202 ? 8.399 -16.782 -6.431 1.00 94.12 202 GLY A C 1
ATOM 1557 O O . GLY A 1 202 ? 8.086 -17.906 -6.044 1.00 94.12 202 GLY A O 1
ATOM 1558 N N . VAL A 1 203 ? 8.021 -15.675 -5.781 1.00 96.88 203 VAL A N 1
ATOM 1559 C CA . VAL A 1 203 ? 7.076 -15.695 -4.652 1.00 96.88 203 VAL A CA 1
ATOM 1560 C C . VAL A 1 203 ? 5.732 -16.304 -5.063 1.00 96.88 203 VAL A C 1
ATOM 1562 O O . VAL A 1 203 ? 5.106 -15.822 -6.001 1.00 96.88 203 VAL A O 1
ATOM 1565 N N . GLN A 1 204 ? 5.262 -17.368 -4.411 1.00 94.62 204 GLN A N 1
ATOM 1566 C CA . GLN A 1 204 ? 4.087 -18.122 -4.900 1.00 94.62 204 GLN A CA 1
ATOM 1567 C C . GLN A 1 204 ? 2.743 -17.577 -4.399 1.00 94.62 204 GLN A C 1
ATOM 1569 O O . GLN A 1 204 ? 1.744 -17.649 -5.113 1.00 94.62 204 GLN A O 1
ATOM 1574 N N . GLY A 1 205 ? 2.722 -16.970 -3.215 1.00 95.19 205 GLY A N 1
ATOM 1575 C CA . GLY A 1 205 ? 1.508 -16.468 -2.577 1.00 95.19 205 GLY A CA 1
ATOM 1576 C C . GLY A 1 205 ? 1.816 -15.510 -1.432 1.00 95.19 205 GLY A C 1
ATOM 1577 O O . GLY A 1 205 ? 2.981 -15.215 -1.159 1.00 95.19 205 GLY A O 1
ATOM 1578 N N . VAL A 1 206 ? 0.767 -15.038 -0.759 1.00 94.56 206 VAL A N 1
ATOM 1579 C CA . VAL A 1 206 ? 0.872 -14.029 0.308 1.00 94.56 206 VAL A CA 1
ATOM 1580 C C . VAL A 1 206 ? 1.696 -14.550 1.491 1.00 94.56 206 VAL A C 1
ATOM 1582 O O . VAL A 1 206 ? 2.601 -13.862 1.949 1.00 94.56 206 VAL A O 1
ATOM 1585 N N . ASP A 1 207 ? 1.492 -15.801 1.910 1.00 92.06 207 ASP A N 1
ATOM 1586 C CA . ASP A 1 207 ? 2.256 -16.393 3.021 1.00 92.06 207 ASP A CA 1
ATOM 1587 C C . ASP A 1 207 ? 3.751 -16.554 2.698 1.00 92.06 207 ASP A C 1
ATOM 1589 O O . ASP A 1 207 ? 4.615 -16.420 3.565 1.00 92.06 207 ASP A O 1
ATOM 1593 N N . ASP A 1 208 ? 4.087 -16.852 1.439 1.00 94.81 208 ASP A N 1
ATOM 1594 C CA . ASP A 1 208 ? 5.478 -16.893 0.971 1.00 94.81 208 ASP A CA 1
ATOM 1595 C C . ASP A 1 208 ? 6.086 -15.482 0.950 1.00 94.81 208 ASP A C 1
ATOM 1597 O O . ASP A 1 208 ? 7.192 -15.278 1.446 1.00 94.81 208 ASP A O 1
ATOM 1601 N N . TYR A 1 209 ? 5.330 -14.487 0.475 1.00 95.31 209 TYR A N 1
ATOM 1602 C CA . TYR A 1 209 ? 5.743 -13.082 0.498 1.00 95.31 209 TYR A CA 1
ATOM 1603 C C . TYR A 1 209 ? 6.057 -12.603 1.922 1.00 95.31 209 TYR A C 1
ATOM 1605 O O . TYR A 1 209 ? 7.155 -12.102 2.179 1.00 95.31 209 TYR A O 1
ATOM 1613 N N . CYS A 1 210 ? 5.133 -12.812 2.863 1.00 91.12 210 CYS A N 1
ATOM 1614 C CA . CYS A 1 210 ? 5.294 -12.392 4.253 1.00 91.12 210 CYS A CA 1
ATOM 1615 C C . CYS A 1 210 ? 6.504 -13.062 4.919 1.00 91.12 210 CYS A C 1
ATOM 1617 O O . CYS A 1 210 ? 7.293 -12.376 5.570 1.00 91.12 210 CYS A O 1
ATOM 1619 N N . ARG A 1 211 ? 6.709 -14.372 4.708 1.00 90.56 211 ARG A N 1
ATOM 1620 C CA . ARG A 1 211 ? 7.875 -15.093 5.252 1.00 90.56 211 ARG A CA 1
ATOM 1621 C C . ARG A 1 211 ? 9.195 -14.528 4.739 1.00 90.56 211 ARG A C 1
ATOM 1623 O O . ARG A 1 211 ? 10.092 -14.263 5.537 1.00 90.56 211 ARG A O 1
ATOM 1630 N N . ARG A 1 212 ? 9.311 -14.305 3.426 1.00 92.00 212 ARG A N 1
ATOM 1631 C CA . ARG A 1 212 ? 10.546 -13.783 2.821 1.00 92.00 212 ARG A CA 1
ATOM 1632 C C . ARG A 1 212 ? 10.875 -12.376 3.309 1.00 92.00 212 ARG A C 1
ATOM 1634 O O . ARG A 1 212 ? 12.044 -12.087 3.534 1.00 92.00 212 ARG A O 1
ATOM 1641 N N . ARG A 1 213 ? 9.862 -11.531 3.526 1.00 86.56 213 ARG A N 1
ATOM 1642 C CA . ARG A 1 213 ? 10.041 -10.154 4.012 1.00 86.56 213 ARG A CA 1
ATOM 1643 C C . ARG A 1 213 ? 10.648 -10.101 5.420 1.00 86.56 213 ARG A C 1
ATOM 1645 O O . ARG A 1 213 ? 11.541 -9.294 5.664 1.00 86.56 213 ARG A O 1
ATOM 1652 N N . VAL A 1 214 ? 10.200 -10.968 6.332 1.00 79.50 214 VAL A N 1
ATOM 1653 C CA . VAL A 1 214 ? 10.724 -11.019 7.713 1.00 79.50 214 VAL A CA 1
ATOM 1654 C C . VAL A 1 214 ? 12.210 -11.392 7.727 1.00 79.50 214 VAL A C 1
ATOM 1656 O O . VAL A 1 214 ? 13.001 -10.766 8.435 1.00 79.50 214 VAL A O 1
ATOM 1659 N N . SER A 1 215 ? 12.619 -12.355 6.895 1.00 71.81 215 SER A N 1
ATOM 1660 C CA . SER A 1 215 ? 14.025 -12.765 6.787 1.00 71.81 215 SER A CA 1
ATOM 1661 C C . SER A 1 215 ? 14.947 -11.624 6.342 1.00 71.81 215 SER A C 1
ATOM 1663 O O . SER A 1 215 ? 16.099 -11.557 6.769 1.00 71.81 215 SER A O 1
ATOM 1665 N N . SER A 1 216 ? 14.441 -10.698 5.527 1.00 67.38 216 SER A N 1
ATOM 1666 C CA . SER A 1 216 ? 15.192 -9.538 5.039 1.00 67.38 216 SER A CA 1
ATOM 1667 C C . SER A 1 216 ? 15.425 -8.486 6.117 1.00 67.38 216 SER A C 1
ATOM 1669 O O . SER A 1 216 ? 16.506 -7.901 6.175 1.00 67.38 216 SER A O 1
ATOM 1671 N N . SER A 1 217 ? 14.430 -8.241 6.978 1.00 65.25 217 SER A N 1
ATOM 1672 C CA . SER A 1 217 ? 14.548 -7.258 8.062 1.00 65.25 217 SER A CA 1
ATOM 1673 C C . SER A 1 217 ? 15.581 -7.670 9.112 1.00 65.25 217 SER A C 1
ATOM 1675 O O . SER A 1 217 ? 16.382 -6.842 9.539 1.00 65.25 217 SER A O 1
ATOM 1677 N N . SER A 1 218 ? 15.640 -8.958 9.463 1.00 59.06 218 SER A N 1
ATOM 1678 C CA . SER A 1 218 ? 16.552 -9.457 10.501 1.00 59.06 218 SER A CA 1
ATOM 1679 C C . SER A 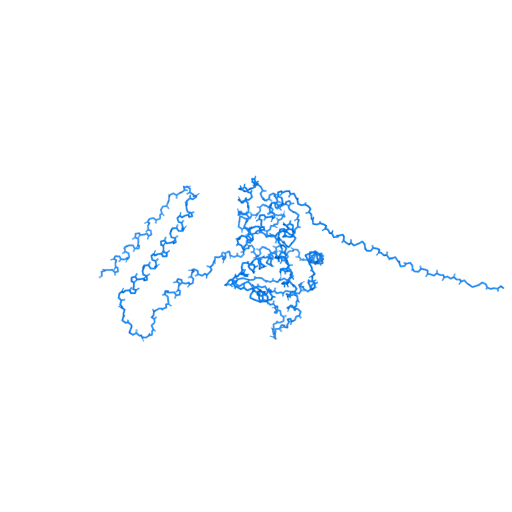1 218 ? 18.032 -9.401 10.097 1.00 59.06 218 SER A C 1
ATOM 1681 O O . SER A 1 218 ? 18.900 -9.290 10.958 1.00 59.06 218 SER A O 1
ATOM 1683 N N . GLY A 1 219 ? 18.343 -9.433 8.795 1.00 52.91 219 GLY A N 1
ATOM 1684 C CA . GLY A 1 219 ? 19.721 -9.326 8.297 1.00 52.91 219 GLY A CA 1
ATOM 1685 C C . GLY A 1 219 ? 20.298 -7.903 8.314 1.00 52.91 219 GLY A C 1
ATOM 1686 O O . GLY A 1 219 ? 21.516 -7.741 8.313 1.00 52.91 219 GLY A O 1
ATOM 1687 N N . LEU A 1 220 ? 19.446 -6.872 8.347 1.00 49.78 220 LEU A N 1
ATOM 1688 C CA . LEU A 1 220 ? 19.840 -5.454 8.288 1.00 49.78 220 LEU A CA 1
ATOM 1689 C C . LEU A 1 220 ? 19.950 -4.785 9.667 1.00 49.78 220 LEU A C 1
ATOM 1691 O O . LEU A 1 220 ? 20.665 -3.792 9.808 1.00 49.78 220 LEU A O 1
ATOM 1695 N N . GLU A 1 221 ? 19.309 -5.335 10.702 1.00 45.12 221 GLU A N 1
ATOM 1696 C CA . GLU A 1 221 ? 19.417 -4.815 12.076 1.00 45.12 221 GLU A CA 1
ATOM 1697 C C . GLU A 1 221 ? 20.805 -5.028 12.704 1.00 45.12 221 GLU A C 1
ATOM 1699 O O . GLU A 1 221 ? 21.154 -4.351 13.666 1.00 45.12 221 GLU A O 1
ATOM 1704 N N . SER A 1 222 ? 21.648 -5.886 12.119 1.00 44.97 222 SER A N 1
ATOM 1705 C CA . SER A 1 222 ? 23.033 -6.084 12.574 1.00 44.97 222 SER A CA 1
ATOM 1706 C C . SER A 1 222 ? 24.017 -5.020 12.053 1.00 44.97 222 SER A C 1
ATOM 1708 O O . SER A 1 222 ? 25.167 -4.993 12.484 1.00 44.97 222 SER A O 1
ATOM 1710 N N . SER A 1 223 ? 23.598 -4.113 11.158 1.00 37.19 223 SER A N 1
ATOM 1711 C CA . SER A 1 223 ? 24.444 -3.009 10.680 1.00 37.19 223 SER A CA 1
ATOM 1712 C C . SER A 1 223 ? 23.612 -1.775 10.290 1.00 37.19 223 SER A C 1
ATOM 1714 O O . SER A 1 223 ? 23.182 -1.636 9.148 1.00 37.19 223 SER A O 1
ATOM 1716 N N . THR A 1 224 ? 23.385 -0.852 11.227 1.00 44.47 224 THR A N 1
ATOM 1717 C CA . THR A 1 224 ? 23.066 0.570 10.933 1.00 44.47 224 THR A CA 1
ATOM 1718 C C . THR A 1 224 ? 21.762 0.870 10.145 1.00 44.47 224 THR A C 1
ATOM 1720 O O . THR A 1 224 ? 21.555 2.001 9.713 1.00 44.47 224 THR A O 1
ATOM 1723 N N . GLY A 1 225 ? 20.850 -0.094 9.948 1.00 37.78 225 GLY A N 1
ATOM 1724 C CA . GLY A 1 225 ? 19.703 0.037 9.027 1.00 37.78 225 GLY A CA 1
ATOM 1725 C C . GLY A 1 225 ? 18.439 0.731 9.567 1.00 37.78 225 GLY A C 1
ATOM 1726 O O . GLY A 1 225 ? 17.681 1.317 8.793 1.00 37.78 225 GLY A O 1
ATOM 1727 N N . THR A 1 226 ? 18.193 0.724 10.879 1.00 40.19 226 THR A N 1
ATOM 1728 C CA . THR A 1 226 ? 16.910 1.185 11.457 1.00 40.19 226 THR A CA 1
ATOM 1729 C C . THR A 1 226 ? 16.721 2.711 11.397 1.00 40.19 226 THR A C 1
ATOM 1731 O O . THR A 1 226 ? 15.591 3.196 11.367 1.00 40.19 226 THR A O 1
ATOM 1734 N N . GLN A 1 227 ? 17.806 3.493 11.313 1.00 38.78 227 GLN A N 1
ATOM 1735 C CA . GLN A 1 227 ? 17.725 4.951 11.124 1.00 38.78 227 GLN A CA 1
ATOM 1736 C C . GLN A 1 227 ? 17.279 5.337 9.704 1.00 38.78 227 GLN A C 1
ATOM 1738 O O . GLN A 1 227 ? 16.517 6.288 9.547 1.00 38.78 227 GLN A O 1
ATOM 1743 N N . ALA A 1 228 ? 17.656 4.564 8.679 1.00 42.25 228 ALA A N 1
ATOM 1744 C CA . ALA A 1 228 ? 17.295 4.859 7.291 1.00 42.25 228 ALA A CA 1
ATOM 1745 C C . ALA A 1 228 ? 15.787 4.706 7.022 1.00 42.25 228 ALA A C 1
ATOM 1747 O O . ALA A 1 228 ? 15.228 5.455 6.224 1.00 42.25 228 ALA A O 1
ATOM 1748 N N . TRP A 1 229 ? 15.111 3.779 7.710 1.00 39.09 229 TRP A N 1
ATOM 1749 C CA . TRP A 1 229 ? 13.665 3.571 7.564 1.00 39.09 229 TRP A CA 1
ATOM 1750 C C . TRP A 1 229 ? 12.834 4.693 8.213 1.00 39.09 229 TRP A C 1
ATOM 1752 O O . TRP A 1 229 ? 11.911 5.221 7.590 1.00 39.09 229 TRP A O 1
ATOM 1762 N N . ASN A 1 230 ? 13.206 5.124 9.424 1.00 42.06 230 ASN A N 1
ATOM 1763 C CA . ASN A 1 230 ? 12.543 6.237 10.116 1.00 42.06 230 ASN A CA 1
ATOM 1764 C C . ASN A 1 230 ? 12.765 7.579 9.398 1.00 42.06 230 ASN A C 1
ATOM 1766 O O . ASN A 1 230 ? 11.848 8.397 9.322 1.00 42.06 230 ASN A O 1
ATOM 1770 N N . GLN A 1 231 ? 13.951 7.786 8.815 1.00 40.31 231 GLN A N 1
ATOM 1771 C CA . GLN A 1 231 ? 14.256 8.994 8.048 1.00 40.31 231 GLN A CA 1
ATOM 1772 C C . GLN A 1 231 ? 13.519 9.007 6.700 1.00 40.31 231 GLN A C 1
ATOM 1774 O O . GLN A 1 231 ? 12.903 10.006 6.347 1.00 40.31 231 GLN A O 1
ATOM 1779 N N . ARG A 1 232 ? 13.448 7.864 6.004 1.00 48.38 232 ARG A N 1
ATOM 1780 C CA . ARG A 1 232 ? 12.727 7.729 4.726 1.00 48.38 232 ARG A CA 1
ATOM 1781 C C . ARG A 1 232 ? 11.204 7.860 4.871 1.00 48.38 232 ARG A C 1
ATOM 1783 O O . ARG A 1 232 ? 10.560 8.430 3.996 1.00 48.38 232 ARG A O 1
ATOM 1790 N N . SER A 1 233 ? 10.627 7.366 5.967 1.00 41.84 233 SER A N 1
ATOM 1791 C CA . SER A 1 233 ? 9.193 7.539 6.261 1.00 41.84 233 SER A CA 1
ATOM 1792 C C . SER A 1 233 ? 8.859 9.003 6.574 1.00 41.84 233 SER A C 1
ATOM 1794 O O . SER A 1 233 ? 7.848 9.524 6.110 1.00 41.84 233 SER A O 1
ATOM 1796 N N . SER A 1 234 ? 9.761 9.695 7.278 1.00 43.47 234 SER A N 1
ATOM 1797 C CA . SER A 1 234 ? 9.665 11.138 7.532 1.00 43.47 234 SER A CA 1
ATOM 1798 C C . SER A 1 234 ? 9.791 11.965 6.244 1.00 43.47 234 SER A C 1
ATOM 1800 O O . SER A 1 234 ? 9.029 12.911 6.059 1.00 43.47 234 SER A O 1
ATOM 1802 N N . ASP A 1 235 ? 10.667 11.580 5.308 1.00 44.78 235 ASP A N 1
ATOM 1803 C CA . ASP A 1 235 ? 10.806 12.236 3.994 1.00 44.78 235 ASP A CA 1
ATOM 1804 C C . ASP A 1 235 ? 9.560 12.066 3.104 1.00 44.78 235 ASP A C 1
ATOM 1806 O O . ASP A 1 235 ? 9.248 12.931 2.283 1.00 44.78 235 ASP A O 1
ATOM 1810 N N . LEU A 1 236 ? 8.818 10.964 3.264 1.00 47.34 236 LEU A N 1
ATOM 1811 C CA . LEU A 1 236 ? 7.535 10.755 2.585 1.00 47.34 236 LEU A CA 1
ATOM 1812 C C . LEU A 1 236 ? 6.396 11.562 3.229 1.00 47.34 236 LEU A C 1
ATOM 1814 O O . LEU A 1 236 ? 5.499 11.995 2.508 1.00 47.34 236 LEU A O 1
ATOM 1818 N N . ALA A 1 237 ? 6.450 11.803 4.543 1.00 44.19 237 ALA A N 1
ATOM 1819 C CA . ALA A 1 237 ? 5.457 12.584 5.285 1.00 44.19 237 ALA A CA 1
ATOM 1820 C C . ALA A 1 237 ? 5.670 14.113 5.206 1.00 44.19 237 ALA A C 1
ATOM 1822 O O . ALA A 1 237 ? 4.716 14.870 5.368 1.00 44.19 237 ALA A O 1
ATOM 1823 N N . THR A 1 238 ? 6.897 14.583 4.943 1.00 37.81 238 THR A N 1
ATOM 1824 C CA . THR A 1 238 ? 7.265 16.018 4.977 1.00 37.81 238 THR A CA 1
ATOM 1825 C C . THR A 1 238 ? 7.387 16.693 3.607 1.00 37.81 238 THR A C 1
ATOM 1827 O O . THR A 1 238 ? 7.622 17.901 3.535 1.00 37.81 238 THR A O 1
ATOM 1830 N N . ARG A 1 239 ? 7.193 15.971 2.494 1.00 38.03 239 ARG A N 1
ATOM 1831 C CA . ARG A 1 239 ? 7.157 16.605 1.165 1.00 38.03 239 ARG A CA 1
ATOM 1832 C C . ARG A 1 239 ? 5.913 17.491 1.010 1.00 38.03 239 ARG A C 1
ATOM 1834 O O . ARG A 1 239 ? 4.833 17.090 1.444 1.00 38.03 239 ARG A O 1
ATOM 1841 N N . PRO A 1 240 ? 6.033 18.677 0.377 1.00 30.52 240 PRO A N 1
ATOM 1842 C CA . PRO A 1 240 ? 4.919 19.604 0.226 1.00 30.52 240 PRO A CA 1
ATOM 1843 C C . PRO A 1 240 ? 3.732 18.908 -0.444 1.00 30.52 240 PRO A C 1
ATOM 1845 O O . PRO A 1 240 ? 3.820 18.425 -1.576 1.00 30.52 240 PRO A O 1
ATOM 1848 N N . ARG A 1 241 ? 2.626 18.847 0.308 1.00 41.94 241 ARG A N 1
ATOM 1849 C CA . ARG A 1 241 ? 1.327 18.321 -0.104 1.00 41.94 241 ARG A CA 1
ATOM 1850 C C . ARG A 1 241 ? 0.833 19.119 -1.309 1.00 41.94 241 ARG A C 1
ATOM 1852 O O . ARG A 1 241 ? 0.390 20.256 -1.190 1.00 41.94 241 ARG A O 1
ATOM 1859 N N . GLY A 1 242 ? 0.924 18.484 -2.468 1.00 33.34 242 GLY A N 1
ATOM 1860 C CA . GLY A 1 242 ? 0.412 18.966 -3.742 1.00 33.34 242 GLY A CA 1
ATOM 1861 C C . GLY A 1 242 ? -0.180 17.826 -4.561 1.00 33.34 242 GLY A C 1
ATOM 1862 O O . GLY A 1 242 ? 0.047 17.765 -5.760 1.00 33.34 242 GLY A O 1
ATOM 1863 N N . PHE A 1 243 ? -0.928 16.914 -3.931 1.00 45.19 243 PHE A N 1
ATOM 1864 C CA . PHE A 1 243 ? -1.917 16.098 -4.642 1.00 45.19 243 PHE A CA 1
ATOM 1865 C C . PHE A 1 243 ? -3.225 16.899 -4.719 1.00 45.19 243 PHE A C 1
ATOM 1867 O O . PHE A 1 243 ? -4.249 16.565 -4.133 1.00 45.19 243 PHE A O 1
ATOM 1874 N N . VAL A 1 244 ? -3.141 18.044 -5.391 1.00 39.34 244 VAL A N 1
ATOM 1875 C CA . VAL A 1 244 ? -4.283 18.695 -6.024 1.00 39.34 244 VAL A CA 1
ATOM 1876 C C . VAL A 1 244 ? -4.084 18.396 -7.496 1.00 39.34 244 VAL A C 1
ATOM 1878 O O . VAL A 1 244 ? -2.978 18.597 -7.996 1.00 39.34 244 VAL A O 1
ATOM 1881 N N . SER A 1 245 ? -5.108 17.883 -8.174 1.00 44.25 245 SER A N 1
ATOM 1882 C CA . SER A 1 245 ? -5.115 17.682 -9.621 1.00 44.25 245 SER A CA 1
ATOM 1883 C C . SER A 1 245 ? -4.513 18.908 -10.315 1.00 44.25 245 SER A C 1
ATOM 1885 O O . SER A 1 245 ? -5.153 19.953 -10.422 1.00 44.25 245 SER A O 1
ATOM 1887 N N . GLY A 1 246 ? -3.255 18.796 -10.748 1.00 33.97 246 GLY A N 1
ATOM 1888 C CA . GLY A 1 246 ? -2.455 19.870 -11.342 1.00 33.97 246 GLY A CA 1
ATOM 1889 C C . GLY A 1 246 ? -2.897 20.235 -12.760 1.00 33.97 246 GLY A C 1
ATOM 1890 O O . GLY A 1 246 ? -2.059 20.499 -13.613 1.00 33.97 246 GLY A O 1
ATOM 1891 N N . LEU A 1 247 ? -4.205 20.209 -13.015 1.00 45.69 247 LEU A N 1
ATOM 1892 C CA . LEU A 1 247 ? -4.848 20.561 -14.278 1.00 45.69 247 LEU A CA 1
ATOM 1893 C C . LEU A 1 247 ? -5.644 21.874 -14.196 1.00 45.69 247 LEU A C 1
ATOM 1895 O O . LEU A 1 247 ? -5.952 22.448 -15.237 1.00 45.69 247 LEU A O 1
ATOM 1899 N N . GLU A 1 248 ? -5.917 22.425 -13.007 1.00 46.22 248 GLU A N 1
ATOM 1900 C CA . GLU A 1 248 ? -6.711 23.667 -12.924 1.00 46.22 248 GLU A CA 1
ATOM 1901 C C . GLU A 1 248 ? -5.892 24.966 -12.977 1.00 46.22 248 GLU A C 1
ATOM 1903 O O . GLU A 1 248 ? -6.417 25.989 -13.407 1.00 46.22 248 GLU A O 1
ATOM 1908 N N . VAL A 1 249 ? -4.595 24.956 -12.643 1.00 44.06 249 VAL A N 1
ATOM 1909 C CA . VAL A 1 249 ? -3.782 26.193 -12.694 1.00 44.06 249 VAL A CA 1
ATOM 1910 C C . VAL A 1 249 ? -3.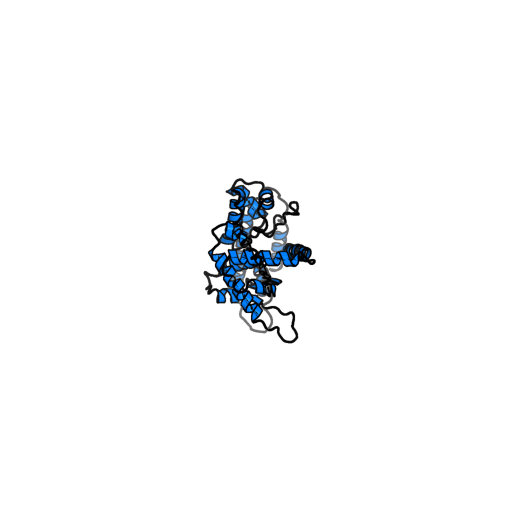118 26.396 -14.060 1.00 44.06 249 VAL A C 1
ATOM 1912 O O . VAL A 1 249 ? -2.986 27.532 -14.515 1.00 44.06 249 VAL A O 1
ATOM 1915 N N . LEU A 1 250 ? -2.758 25.321 -14.772 1.00 39.47 250 LEU A N 1
ATOM 1916 C CA . LEU A 1 250 ? -2.070 25.455 -16.063 1.00 39.47 250 LEU A CA 1
ATOM 1917 C C . LEU A 1 250 ? -3.018 25.793 -17.226 1.00 39.47 250 LEU A C 1
ATOM 1919 O O . LEU A 1 250 ? -2.609 26.468 -18.169 1.00 39.47 250 LEU A O 1
ATOM 1923 N N . THR A 1 251 ? -4.292 25.398 -17.144 1.00 44.50 251 THR A N 1
ATOM 1924 C CA . THR A 1 251 ? -5.268 25.678 -18.211 1.00 44.50 251 THR A CA 1
ATOM 1925 C C . THR A 1 251 ? -5.654 27.161 -18.248 1.00 44.50 251 THR A C 1
ATOM 1927 O O . THR A 1 251 ? -5.810 27.719 -19.328 1.00 44.50 251 THR A O 1
ATOM 1930 N N . VAL A 1 252 ? -5.695 27.848 -17.098 1.00 42.62 252 VAL A N 1
ATOM 1931 C CA . VAL A 1 252 ? -6.037 29.283 -17.037 1.00 42.62 252 VAL A CA 1
ATOM 1932 C C . VAL A 1 252 ? -4.909 30.173 -17.578 1.00 42.62 252 VAL A C 1
ATOM 1934 O O . VAL A 1 252 ? -5.187 31.199 -18.197 1.00 42.62 252 VAL A O 1
ATOM 1937 N N . VAL A 1 253 ? -3.640 29.775 -17.428 1.00 40.38 253 VAL A N 1
ATOM 1938 C CA . VAL A 1 253 ? -2.497 30.562 -17.935 1.00 40.38 253 VAL A CA 1
ATOM 1939 C C . VAL A 1 253 ? -2.232 30.301 -19.426 1.00 40.38 253 VAL A C 1
ATOM 1941 O O . VAL A 1 253 ? -1.837 31.221 -20.148 1.00 40.38 253 VAL A O 1
ATOM 1944 N N . LEU A 1 254 ? -2.530 29.099 -19.935 1.00 42.69 254 LEU A N 1
ATOM 1945 C CA . LEU A 1 254 ? -2.343 28.778 -21.357 1.00 42.69 254 LEU A CA 1
ATOM 1946 C C . LEU A 1 254 ? -3.480 29.255 -22.274 1.00 42.69 254 LEU A C 1
ATOM 1948 O O . LEU A 1 254 ? -3.214 29.502 -23.446 1.00 42.69 254 LEU A O 1
ATOM 1952 N N . THR A 1 255 ? -4.700 29.505 -21.780 1.00 46.09 255 THR A N 1
ATOM 1953 C CA . THR A 1 255 ? -5.717 30.224 -22.582 1.00 46.09 255 THR A CA 1
ATOM 1954 C C . THR A 1 255 ? -5.579 31.748 -22.541 1.00 46.09 255 THR A C 1
ATOM 1956 O O . THR A 1 255 ? -6.173 32.427 -23.373 1.00 46.09 255 THR A O 1
ATOM 1959 N N . ALA A 1 256 ? -4.781 32.303 -21.622 1.00 40.88 256 ALA A N 1
ATOM 1960 C CA . ALA A 1 256 ? -4.552 33.749 -21.526 1.00 40.88 256 ALA A CA 1
ATOM 1961 C C . ALA A 1 256 ? -3.304 34.236 -22.290 1.00 40.88 256 ALA A C 1
ATOM 1963 O O . ALA A 1 256 ? -3.164 35.433 -22.523 1.00 40.88 256 ALA A O 1
ATOM 1964 N N . THR A 1 257 ? -2.425 33.328 -22.731 1.00 45.38 257 THR A N 1
ATOM 1965 C CA . THR A 1 257 ? -1.155 33.679 -23.398 1.00 45.38 257 THR A CA 1
ATOM 1966 C C . THR A 1 257 ? -1.025 32.974 -24.749 1.00 45.38 257 THR A C 1
ATOM 1968 O O . THR A 1 257 ? -0.051 32.281 -25.025 1.00 45.38 257 THR A O 1
ATOM 1971 N N . GLY A 1 258 ? -2.054 33.099 -25.586 1.00 43.09 258 GLY A N 1
ATOM 1972 C CA . GLY A 1 258 ? -2.117 32.397 -26.867 1.00 43.09 258 GLY A CA 1
ATOM 1973 C C . GLY A 1 258 ? -2.943 33.094 -27.940 1.00 43.09 258 GLY A C 1
ATOM 1974 O O . GLY A 1 258 ? -3.517 32.408 -28.773 1.00 43.09 258 GLY A O 1
ATOM 1975 N N . VAL A 1 259 ? -3.031 34.430 -27.937 1.00 44.78 259 VAL A N 1
ATOM 1976 C CA . VAL A 1 259 ? -3.538 35.190 -29.093 1.00 44.78 259 VAL A CA 1
ATOM 1977 C C . VAL A 1 259 ? -2.722 36.475 -29.267 1.00 44.78 259 VAL A C 1
ATOM 1979 O O . VAL A 1 259 ? -2.786 37.377 -28.438 1.00 44.78 259 VAL A O 1
ATOM 1982 N N . GLY A 1 260 ? -1.985 36.545 -30.381 1.00 37.88 260 GLY A N 1
ATOM 1983 C CA . GLY A 1 260 ? -1.210 37.699 -30.858 1.00 37.88 260 GLY A CA 1
ATOM 1984 C C . GLY A 1 260 ? 0.297 37.471 -30.692 1.00 37.88 260 GLY A C 1
ATOM 1985 O O . GLY A 1 260 ? 0.774 37.364 -29.576 1.00 37.88 260 GLY A O 1
ATOM 1986 N N . ILE A 1 261 ? 1.141 37.414 -31.724 1.00 42.78 261 ILE A N 1
ATOM 1987 C CA . ILE A 1 261 ? 1.126 38.182 -32.972 1.00 42.78 261 ILE A CA 1
ATOM 1988 C C . ILE A 1 261 ? 1.837 37.365 -34.070 1.00 42.78 261 ILE A C 1
ATOM 1990 O O . ILE A 1 261 ? 3.052 37.200 -34.040 1.00 42.78 261 ILE A O 1
ATOM 1994 N N . ALA A 1 262 ? 1.085 36.902 -35.068 1.00 41.25 262 ALA A N 1
ATOM 1995 C CA . ALA A 1 262 ? 1.554 36.724 -36.443 1.00 41.25 262 ALA A CA 1
ATOM 1996 C C . ALA A 1 262 ? 0.320 36.835 -37.351 1.00 41.25 262 ALA A C 1
ATOM 1998 O O . ALA A 1 262 ? -0.702 36.201 -37.098 1.00 41.25 262 ALA A O 1
ATOM 1999 N N . GLY A 1 263 ? 0.371 37.755 -38.311 1.00 42.84 263 GLY A N 1
ATOM 2000 C CA . GLY A 1 263 ? -0.802 38.392 -38.900 1.00 42.84 263 GLY A CA 1
ATOM 2001 C C . GLY A 1 263 ? -1.751 37.455 -39.644 1.00 42.84 263 GLY A C 1
ATOM 2002 O O . GLY A 1 263 ? -1.379 36.818 -40.622 1.00 42.84 263 GLY A O 1
ATOM 2003 N N . LEU A 1 264 ? -3.012 37.471 -39.223 1.00 43.22 264 LEU A N 1
ATOM 2004 C CA . LEU A 1 264 ? -4.160 37.031 -40.004 1.00 43.22 264 LEU A CA 1
ATOM 2005 C C . LEU A 1 264 ? -5.309 37.985 -39.671 1.00 43.22 264 LEU A C 1
ATOM 2007 O O . LEU A 1 264 ? -5.746 38.076 -38.525 1.00 43.22 264 LEU A O 1
ATOM 2011 N N . GLN A 1 265 ? -5.756 38.747 -40.669 1.00 46.88 265 GLN A N 1
ATOM 2012 C CA . GLN A 1 265 ? -6.960 39.567 -40.581 1.00 46.88 265 GLN A CA 1
ATOM 2013 C C . GLN A 1 265 ? -8.178 38.646 -40.445 1.00 46.88 265 GLN A C 1
ATOM 2015 O O . GLN A 1 265 ? -8.755 38.212 -41.438 1.00 46.88 265 GLN A O 1
ATOM 2020 N N . VAL A 1 266 ? -8.556 38.317 -39.211 1.00 50.69 266 VAL A N 1
ATOM 2021 C CA . VAL A 1 266 ? -9.805 37.610 -38.916 1.00 50.69 266 VAL A CA 1
ATOM 2022 C C . VAL A 1 266 ? -10.833 38.644 -38.473 1.00 50.69 266 VAL A C 1
ATOM 2024 O O . VAL A 1 266 ? -10.656 39.348 -37.482 1.00 50.69 266 VAL A O 1
ATOM 2027 N N . ASN A 1 267 ? -11.895 38.758 -39.262 1.00 51.25 267 ASN A N 1
ATOM 2028 C CA . ASN A 1 267 ? -13.040 39.626 -39.036 1.00 51.25 267 ASN A CA 1
ATOM 2029 C C . ASN A 1 267 ? -13.809 39.143 -37.788 1.00 51.25 267 ASN A C 1
ATOM 2031 O O . ASN A 1 267 ? -14.518 38.137 -37.844 1.00 51.25 267 ASN A O 1
ATOM 2035 N N . TRP A 1 268 ? -13.629 39.815 -36.647 1.00 49.84 268 TRP A N 1
ATOM 2036 C CA . TRP A 1 268 ? -14.301 39.475 -35.391 1.00 49.84 268 TRP A CA 1
ATOM 2037 C C . TRP A 1 268 ? -15.782 39.852 -35.462 1.00 49.84 268 TRP A C 1
ATOM 2039 O O . TRP A 1 268 ? -16.164 41.005 -35.278 1.00 49.84 268 TRP A O 1
ATOM 2049 N N . GLN A 1 269 ? -16.635 38.861 -35.706 1.00 55.28 269 GLN A N 1
ATOM 2050 C CA . GLN A 1 269 ? -18.069 38.992 -35.470 1.00 55.28 269 GLN A CA 1
ATOM 2051 C C . GLN A 1 269 ? -18.332 39.009 -33.945 1.00 55.28 269 GLN A C 1
ATOM 2053 O O . GLN A 1 269 ? -17.801 38.157 -33.225 1.00 55.28 269 GLN A O 1
ATOM 2058 N N . PRO A 1 270 ? -19.180 39.920 -33.429 1.00 57.75 270 PRO A N 1
ATOM 2059 C CA . PRO A 1 270 ? -19.405 40.132 -31.988 1.00 57.75 270 PRO A CA 1
ATOM 2060 C C . PRO A 1 270 ? -20.001 38.924 -31.237 1.00 57.75 270 PRO A C 1
ATOM 2062 O O . PRO A 1 270 ? -20.015 38.895 -30.008 1.00 57.75 270 PRO A O 1
ATOM 2065 N N . VAL A 1 271 ? -20.454 37.892 -31.953 1.00 59.22 271 VAL A N 1
ATOM 2066 C CA . VAL A 1 271 ? -21.089 36.693 -31.379 1.00 59.22 271 VAL A CA 1
ATOM 2067 C C . VAL A 1 271 ? -20.090 35.809 -30.608 1.00 59.22 271 VAL A C 1
ATOM 2069 O O . VAL A 1 271 ? -20.460 35.149 -29.632 1.00 59.22 271 VAL A O 1
ATOM 2072 N N . GLY A 1 272 ? -18.805 35.828 -30.985 1.00 62.50 272 GLY A N 1
ATOM 2073 C CA . GLY A 1 272 ? -17.771 35.015 -30.330 1.00 62.50 272 GLY A CA 1
ATOM 2074 C C . GLY A 1 272 ? -17.423 35.487 -28.915 1.00 62.50 272 GLY A C 1
ATOM 2075 O O . GLY A 1 272 ? -17.232 34.671 -28.013 1.00 62.50 272 GLY A O 1
ATOM 2076 N N . VAL A 1 273 ? -17.411 36.805 -28.691 1.00 72.75 273 VAL A N 1
ATOM 2077 C CA . VAL A 1 273 ? -17.033 37.401 -27.397 1.00 72.75 273 VAL A CA 1
ATOM 2078 C C . VAL A 1 273 ? -18.097 37.131 -26.331 1.00 72.75 273 VAL A C 1
ATOM 2080 O O . VAL A 1 273 ? -17.769 36.777 -25.200 1.00 72.75 273 VAL A O 1
ATOM 2083 N N . ILE A 1 274 ? -19.378 37.209 -26.703 1.00 75.44 274 ILE A N 1
ATOM 2084 C CA . ILE A 1 274 ? -20.496 36.952 -25.783 1.00 75.44 274 ILE A CA 1
ATOM 2085 C C . ILE A 1 274 ? -20.475 35.496 -25.291 1.00 75.44 274 ILE A C 1
ATOM 2087 O O . ILE A 1 274 ? -20.683 35.240 -24.106 1.00 75.44 274 ILE A O 1
ATOM 2091 N N . SER A 1 275 ? -20.153 34.547 -26.174 1.00 71.38 275 SER A N 1
ATOM 2092 C CA . SER A 1 275 ? -20.091 33.120 -25.826 1.00 71.38 275 SER A CA 1
ATOM 2093 C C . SER A 1 275 ? -18.948 32.806 -24.854 1.00 71.38 275 SER A C 1
ATOM 2095 O O . SER A 1 275 ? -19.128 32.028 -23.917 1.00 71.38 275 SER A O 1
ATOM 2097 N N . LEU A 1 276 ? -17.793 33.458 -25.024 1.00 76.38 276 LEU A N 1
ATOM 2098 C CA . LEU A 1 276 ? -16.653 33.301 -24.120 1.00 76.38 276 LEU A CA 1
ATOM 2099 C C . LEU A 1 276 ? -16.956 33.871 -22.726 1.00 76.38 276 LEU A C 1
ATOM 2101 O O . LEU A 1 276 ? -16.701 33.212 -21.718 1.00 76.38 276 LEU A O 1
ATOM 2105 N N . ILE A 1 277 ? -17.559 35.062 -22.663 1.00 81.00 277 ILE A N 1
ATOM 2106 C CA . ILE A 1 277 ? -17.959 35.687 -21.394 1.00 81.00 277 ILE A CA 1
ATOM 2107 C C . ILE A 1 277 ? -18.998 34.817 -20.672 1.00 81.00 277 ILE A C 1
ATOM 2109 O O . ILE A 1 277 ? -18.879 34.593 -19.466 1.00 81.00 277 ILE A O 1
ATOM 2113 N N . ALA A 1 278 ? -19.977 34.266 -21.397 1.00 80.19 278 ALA A N 1
ATOM 2114 C CA . ALA A 1 278 ? -20.982 33.373 -20.825 1.00 80.19 278 ALA A CA 1
ATOM 2115 C C . ALA A 1 278 ? -20.363 32.086 -20.245 1.00 80.19 278 ALA A C 1
ATOM 2117 O O . ALA A 1 278 ? -20.731 31.678 -19.141 1.00 80.19 278 ALA A O 1
ATOM 2118 N N . ALA A 1 279 ? -19.390 31.482 -20.935 1.00 78.06 279 ALA A N 1
ATOM 2119 C CA . ALA A 1 279 ? -18.685 30.294 -20.453 1.00 78.06 279 ALA A CA 1
ATOM 2120 C C . ALA A 1 279 ? -17.884 30.576 -19.168 1.00 78.06 279 ALA A C 1
ATOM 2122 O O . ALA A 1 279 ? -17.958 29.806 -18.208 1.00 78.06 279 ALA A O 1
ATOM 2123 N N . ILE A 1 280 ? -17.187 31.717 -19.112 1.00 82.94 280 ILE A N 1
ATOM 2124 C CA . ILE A 1 280 ? -16.436 32.145 -17.923 1.00 82.94 280 ILE A CA 1
ATOM 2125 C C . ILE A 1 280 ? -17.391 32.393 -16.750 1.00 82.94 280 ILE A C 1
ATOM 2127 O O . ILE A 1 280 ? -17.163 31.888 -15.649 1.00 82.94 280 ILE A O 1
ATOM 2131 N N . MET A 1 281 ? -18.497 33.109 -16.972 1.00 87.50 281 MET A N 1
ATOM 2132 C CA . MET A 1 281 ? -19.488 33.342 -15.918 1.00 87.50 281 MET A CA 1
ATOM 2133 C C . MET A 1 281 ? -20.110 32.038 -15.405 1.00 87.50 281 MET A C 1
ATOM 2135 O O . MET A 1 281 ? -20.296 31.884 -14.197 1.00 87.50 281 MET A O 1
ATOM 2139 N N . PHE A 1 282 ? -20.401 31.081 -16.290 1.00 85.31 282 PHE A N 1
ATOM 2140 C CA . PHE A 1 282 ? -20.946 29.781 -15.902 1.00 85.31 282 PHE A CA 1
ATOM 2141 C C . PHE A 1 282 ? -19.960 28.975 -15.044 1.00 85.31 282 PHE A C 1
ATOM 2143 O O . PHE A 1 282 ? -20.362 28.386 -14.036 1.00 85.31 282 PHE A O 1
ATOM 2150 N N . ALA A 1 283 ? -18.668 29.000 -15.386 1.00 78.50 283 ALA A N 1
ATOM 2151 C CA . ALA A 1 283 ? -17.615 28.370 -14.591 1.00 78.50 283 ALA A CA 1
ATOM 2152 C C . ALA A 1 283 ? -17.491 29.014 -13.197 1.00 78.50 283 ALA A C 1
ATOM 2154 O O . ALA A 1 283 ? -17.477 28.308 -12.186 1.00 78.50 283 ALA A O 1
ATOM 2155 N N . VAL A 1 284 ? -17.509 30.350 -13.120 1.00 84.94 284 VAL A N 1
ATOM 2156 C CA . VAL A 1 284 ? -17.444 31.097 -11.849 1.00 84.94 284 VAL A CA 1
ATOM 2157 C C . VAL A 1 284 ? -18.664 30.817 -10.966 1.00 84.94 284 VAL A C 1
ATOM 2159 O O . VAL A 1 284 ? -18.522 30.575 -9.765 1.00 84.94 284 VAL A O 1
ATOM 2162 N N . LEU A 1 285 ? -19.869 30.796 -11.541 1.00 83.31 285 LEU A N 1
ATOM 2163 C CA . LEU A 1 285 ? -21.100 30.490 -10.806 1.00 83.31 285 LEU A CA 1
ATOM 2164 C C . LEU A 1 285 ? -21.138 29.038 -10.320 1.00 83.31 285 LEU A C 1
ATOM 2166 O O . LEU A 1 285 ? -21.575 28.779 -9.195 1.00 83.31 285 LEU A O 1
ATOM 2170 N N . SER A 1 286 ? -20.651 28.097 -11.130 1.00 76.88 286 SER A N 1
ATOM 2171 C CA . SER A 1 286 ? -20.558 26.679 -10.765 1.00 76.88 286 SER A CA 1
ATOM 2172 C C . SER A 1 286 ? -19.567 26.463 -9.620 1.00 76.88 286 SER A C 1
ATOM 2174 O O . SER A 1 286 ? -19.900 25.797 -8.635 1.00 76.88 286 SER A O 1
ATOM 2176 N N . TRP A 1 287 ? -18.405 27.121 -9.679 1.00 79.94 287 TRP A N 1
ATOM 2177 C CA . TRP A 1 287 ? -17.418 27.145 -8.598 1.00 79.94 287 TRP A CA 1
ATOM 2178 C C . TRP A 1 287 ? -17.990 27.747 -7.311 1.00 79.94 287 TRP A C 1
ATOM 2180 O O . TRP A 1 287 ? -17.854 27.174 -6.226 1.00 79.94 287 TRP A O 1
ATOM 2190 N N . HIS A 1 288 ? -18.691 28.880 -7.412 1.00 80.75 288 HIS A N 1
ATOM 2191 C CA . HIS A 1 288 ? -19.299 29.525 -6.251 1.00 80.75 288 HIS A CA 1
ATOM 2192 C C . HIS A 1 288 ? -20.401 28.656 -5.630 1.00 80.75 288 HIS A C 1
ATOM 2194 O O . HIS A 1 288 ? -20.456 28.522 -4.407 1.00 80.75 288 HIS A O 1
ATOM 2200 N N . ARG A 1 289 ? -21.239 28.000 -6.447 1.00 76.31 289 ARG A N 1
ATOM 2201 C CA . ARG A 1 289 ? -22.249 27.040 -5.969 1.00 76.31 289 ARG A CA 1
ATOM 2202 C C . ARG A 1 289 ? -21.609 25.858 -5.246 1.00 76.31 289 ARG A C 1
ATOM 2204 O O . ARG A 1 289 ? -22.023 25.549 -4.129 1.00 76.31 289 ARG A O 1
ATOM 2211 N N . TRP A 1 290 ? -20.577 25.246 -5.821 1.00 80.38 290 TRP A N 1
ATOM 2212 C CA . TRP A 1 290 ? -19.824 24.166 -5.177 1.00 80.38 290 TRP A CA 1
ATOM 2213 C C . TRP A 1 290 ? -19.206 24.611 -3.841 1.00 80.38 290 TRP A C 1
ATOM 2215 O O . TRP A 1 290 ? -19.370 23.938 -2.822 1.00 80.38 290 TRP A O 1
ATOM 2225 N N . ARG A 1 291 ? -18.600 25.805 -3.802 1.00 78.69 291 ARG A N 1
ATOM 2226 C CA . ARG A 1 291 ? -18.015 26.384 -2.584 1.00 78.69 291 ARG A CA 1
ATOM 2227 C C . ARG A 1 291 ? -19.067 26.729 -1.528 1.00 78.69 291 ARG A C 1
ATOM 2229 O O . ARG A 1 291 ? -18.804 26.561 -0.343 1.00 78.69 291 ARG A O 1
ATOM 2236 N N . SER A 1 292 ? -20.250 27.192 -1.931 1.00 71.94 292 SER A N 1
ATOM 2237 C CA . SER A 1 292 ? -21.347 27.506 -1.005 1.00 71.94 292 SER A CA 1
ATOM 2238 C C . SER A 1 292 ? -21.954 26.255 -0.363 1.00 71.94 292 SER A C 1
ATOM 2240 O O . SER A 1 292 ? -22.259 26.284 0.825 1.00 71.94 292 SER A O 1
ATOM 2242 N N . ARG A 1 293 ? -22.008 25.120 -1.079 1.00 74.50 293 ARG A N 1
ATOM 2243 C CA . ARG A 1 293 ? -22.397 23.824 -0.490 1.00 74.50 293 ARG A CA 1
ATOM 2244 C C . ARG A 1 293 ? -21.401 23.335 0.564 1.00 74.50 293 ARG A C 1
ATOM 2246 O O . ARG A 1 293 ? -21.813 22.699 1.522 1.00 74.50 293 ARG A O 1
ATOM 2253 N N . ARG A 1 294 ? -20.116 23.686 0.431 1.00 62.31 294 ARG A N 1
ATOM 2254 C CA . ARG A 1 294 ? -19.085 23.394 1.444 1.00 62.31 294 ARG A CA 1
ATOM 2255 C C . ARG A 1 294 ? -19.120 24.309 2.673 1.00 62.31 294 ARG A C 1
ATOM 2257 O O . ARG A 1 294 ? -18.471 23.983 3.653 1.00 62.31 294 ARG A O 1
ATOM 2264 N N . ARG A 1 295 ? -19.844 25.435 2.646 1.00 54.31 295 ARG A N 1
ATOM 2265 C CA . ARG A 1 295 ? -19.960 26.349 3.803 1.00 54.31 295 ARG A CA 1
ATOM 2266 C C . ARG A 1 295 ? -21.232 26.152 4.628 1.00 54.31 295 ARG A C 1
ATOM 2268 O O . ARG A 1 295 ? -21.437 26.883 5.587 1.00 54.31 295 ARG A O 1
ATOM 2275 N N . ALA A 1 296 ? -22.079 25.183 4.285 1.00 45.84 296 ALA A N 1
ATOM 2276 C CA . ALA A 1 296 ? -23.305 24.911 5.035 1.00 45.84 296 ALA A CA 1
ATOM 2277 C C . ALA A 1 296 ? -23.076 24.156 6.365 1.00 45.84 296 ALA A C 1
ATOM 2279 O O . ALA A 1 296 ? -24.049 23.805 7.022 1.00 45.84 296 ALA A O 1
ATOM 2280 N N . THR A 1 297 ? -21.824 23.911 6.771 1.00 50.34 297 THR A N 1
ATOM 2281 C CA . THR A 1 297 ? -21.485 23.156 7.992 1.00 50.34 297 THR A CA 1
ATOM 2282 C C . THR A 1 297 ? -20.736 23.937 9.072 1.00 50.34 297 THR A C 1
ATOM 2284 O O . THR A 1 297 ? -20.488 23.355 10.117 1.00 50.34 297 THR A O 1
ATOM 2287 N N . ASP A 1 298 ? -20.474 25.239 8.903 1.00 39.53 298 ASP A N 1
ATOM 2288 C CA . ASP A 1 298 ? -19.850 26.056 9.957 1.00 39.53 298 ASP A CA 1
ATOM 2289 C C . ASP A 1 298 ? -20.699 27.296 10.282 1.00 39.53 298 ASP A C 1
ATOM 2291 O O . ASP A 1 298 ? -20.793 28.216 9.459 1.00 39.53 298 ASP A O 1
ATOM 2295 N N . PRO A 1 299 ? -21.315 27.381 11.474 1.00 53.62 299 PRO A N 1
ATOM 2296 C CA . PRO A 1 299 ? -21.804 28.642 11.993 1.00 53.62 299 PRO A CA 1
ATOM 2297 C C . PRO A 1 299 ? -20.642 29.391 12.671 1.00 53.62 299 PRO A C 1
ATOM 2299 O O . PRO A 1 299 ? -19.915 28.823 13.478 1.00 53.62 299 PRO A O 1
ATOM 2302 N N . ILE A 1 300 ? -20.562 30.703 12.412 1.00 52.06 300 ILE A N 1
ATOM 2303 C CA . ILE A 1 300 ? -19.787 31.725 13.153 1.00 52.06 300 ILE A CA 1
ATOM 2304 C C . ILE A 1 300 ? -18.350 31.987 12.649 1.00 52.06 300 ILE A C 1
ATOM 2306 O O . ILE A 1 300 ? -17.374 31.443 13.146 1.00 52.06 300 ILE A O 1
ATOM 2310 N N . LEU A 1 301 ? -18.224 32.953 11.727 1.00 44.91 301 LEU A N 1
ATOM 2311 C CA . LEU A 1 301 ? -17.470 34.207 11.932 1.00 44.91 301 LEU A CA 1
ATOM 2312 C C . LEU A 1 301 ? -17.687 35.131 10.721 1.00 44.91 301 LEU A C 1
ATOM 2314 O O . LEU A 1 301 ? -17.167 34.919 9.626 1.00 44.91 301 LEU A O 1
ATOM 2318 N N . ILE A 1 302 ? -18.513 36.160 10.921 1.00 50.41 302 ILE A N 1
ATOM 2319 C CA . ILE A 1 302 ? -18.763 37.228 9.949 1.00 50.41 302 ILE A CA 1
ATOM 2320 C C . ILE A 1 302 ? -17.587 38.205 10.025 1.00 50.41 302 ILE A C 1
ATOM 2322 O O . ILE A 1 302 ? -17.411 38.890 11.027 1.00 50.41 302 ILE A O 1
ATOM 2326 N N . GLY A 1 303 ? -16.801 38.283 8.951 1.00 43.59 303 GLY A N 1
ATOM 2327 C CA . GLY A 1 303 ? -15.719 39.252 8.808 1.00 43.59 303 GLY A CA 1
ATOM 2328 C C . GLY A 1 303 ? -15.334 39.471 7.346 1.00 43.59 303 GLY A C 1
ATOM 2329 O O . GLY A 1 303 ? -14.539 38.724 6.796 1.00 43.59 303 GLY A O 1
ATOM 2330 N N . SER A 1 304 ? -15.920 40.508 6.740 1.00 49.22 304 SER A N 1
ATOM 2331 C CA . SER A 1 304 ? -15.404 41.289 5.601 1.00 49.22 304 SER A CA 1
ATOM 2332 C C . SER A 1 304 ? -14.872 40.539 4.360 1.00 49.22 304 SER A C 1
ATOM 2334 O O . SER A 1 304 ? -13.692 40.221 4.256 1.00 49.22 304 SER A O 1
ATOM 2336 N N . THR A 1 305 ? -15.719 40.366 3.335 1.00 47.31 305 THR A N 1
ATOM 2337 C CA . THR A 1 305 ? -15.270 40.078 1.946 1.00 47.31 305 THR A CA 1
ATOM 2338 C C . THR A 1 305 ? -15.841 41.037 0.890 1.00 47.31 305 THR A C 1
ATOM 2340 O O . THR A 1 305 ? -15.598 40.869 -0.303 1.00 47.31 305 THR A O 1
ATOM 2343 N N . SER A 1 306 ? -16.531 42.107 1.293 1.00 48.38 306 SER A N 1
ATOM 2344 C CA . SER A 1 306 ? -17.221 43.015 0.360 1.00 48.38 306 SER A CA 1
ATOM 2345 C C . SER A 1 306 ? -16.308 44.019 -0.366 1.00 48.38 306 SER A C 1
ATOM 2347 O O . SER A 1 306 ? -16.770 44.710 -1.268 1.00 48.38 306 SER A O 1
ATOM 2349 N N . ALA A 1 307 ? -15.018 44.104 -0.023 1.00 46.16 307 ALA A N 1
ATOM 2350 C CA . ALA A 1 307 ? -14.101 45.078 -0.629 1.00 46.16 307 ALA A CA 1
ATOM 2351 C C . ALA A 1 307 ? -13.603 44.676 -2.035 1.00 46.16 307 ALA A C 1
ATOM 2353 O O . ALA A 1 307 ? -13.314 45.541 -2.858 1.00 46.16 307 ALA A O 1
ATOM 2354 N N . GLY A 1 308 ? -13.541 43.376 -2.350 1.00 43.16 308 GLY A N 1
ATOM 2355 C CA . GLY A 1 308 ? -12.993 42.900 -3.630 1.00 43.16 308 GLY A CA 1
ATOM 2356 C C . GLY A 1 308 ? -13.933 43.066 -4.830 1.00 43.16 308 GLY A C 1
ATOM 2357 O O . GLY A 1 308 ? -13.478 43.216 -5.960 1.00 43.16 308 GLY A O 1
ATOM 2358 N N . LEU A 1 309 ? -15.248 43.073 -4.596 1.00 47.75 309 LEU A N 1
ATOM 2359 C CA . LEU A 1 309 ? -16.253 43.093 -5.668 1.00 47.75 309 LEU A CA 1
ATOM 2360 C C . LEU A 1 309 ? -16.546 44.517 -6.174 1.00 47.75 309 LEU A C 1
ATOM 2362 O O . LEU A 1 309 ? -16.870 44.702 -7.344 1.00 47.75 309 LEU A O 1
ATOM 2366 N N . LEU A 1 310 ? -16.344 45.532 -5.328 1.00 48.84 310 LEU A N 1
ATOM 2367 C CA . LEU A 1 310 ? -16.461 46.941 -5.720 1.00 48.84 310 LEU A CA 1
ATOM 2368 C C . LEU A 1 310 ? -15.292 47.409 -6.601 1.00 48.84 310 LEU A C 1
ATOM 2370 O O . LEU A 1 310 ? -15.506 48.194 -7.520 1.00 48.84 310 LEU A O 1
ATOM 2374 N N . LEU A 1 311 ? -14.080 46.879 -6.400 1.00 49.22 311 LEU A N 1
ATOM 2375 C CA . LEU A 1 311 ? -12.915 47.228 -7.226 1.00 49.22 311 LEU A CA 1
ATOM 2376 C C . LEU A 1 311 ? -13.030 46.716 -8.670 1.00 49.22 311 LEU A C 1
ATOM 2378 O O . LEU A 1 311 ? -12.610 47.408 -9.593 1.00 49.22 311 LEU A O 1
ATOM 2382 N N . LEU A 1 312 ? -13.664 45.560 -8.887 1.00 48.09 312 LEU A N 1
ATOM 2383 C CA . LEU A 1 312 ? -13.890 45.020 -10.234 1.00 48.09 312 LEU A CA 1
ATOM 2384 C C . LEU A 1 312 ? -14.958 45.796 -11.019 1.00 48.09 312 LEU A C 1
ATOM 2386 O O . LEU A 1 312 ? -14.810 45.977 -12.224 1.00 48.09 312 LEU A O 1
ATOM 2390 N N . LEU A 1 313 ? -15.997 46.312 -10.353 1.00 55.56 313 LEU A N 1
ATOM 2391 C CA . LEU A 1 313 ? -17.034 47.110 -11.020 1.00 55.56 313 LEU A CA 1
ATOM 2392 C C . LEU A 1 313 ? -16.543 48.515 -11.402 1.00 55.56 313 LEU A C 1
ATOM 2394 O O . LEU A 1 313 ? -16.893 49.009 -12.473 1.00 55.56 313 LEU A O 1
ATOM 2398 N N . VAL A 1 314 ? -15.678 49.132 -10.587 1.00 59.25 314 VAL A N 1
ATOM 2399 C CA . VAL A 1 314 ? -15.054 50.423 -10.932 1.00 59.25 314 VAL A CA 1
ATOM 2400 C C . VAL A 1 314 ? -14.080 50.268 -12.106 1.00 59.25 314 VAL A C 1
ATOM 2402 O O . VAL A 1 314 ? -14.058 51.117 -12.994 1.00 59.25 314 VAL A O 1
ATOM 2405 N N . PHE A 1 315 ? -13.341 49.156 -12.172 1.00 52.53 315 PHE A N 1
ATOM 2406 C CA . PHE A 1 315 ? -12.412 48.898 -13.277 1.00 52.53 315 PHE A CA 1
ATOM 2407 C C . PHE A 1 315 ? -13.133 48.678 -14.619 1.00 52.53 315 PHE A C 1
ATOM 2409 O O . PHE A 1 315 ? -12.678 49.165 -15.651 1.00 52.53 315 PHE A O 1
ATOM 2416 N N . PHE A 1 316 ? -14.295 48.015 -14.613 1.00 54.69 316 PHE A N 1
ATOM 2417 C CA . PHE A 1 316 ? -15.096 47.825 -15.829 1.00 54.69 316 PHE A CA 1
ATOM 2418 C C . PHE A 1 316 ? -15.821 49.095 -16.292 1.00 54.69 316 PHE A C 1
ATOM 2420 O O . PHE A 1 316 ? -16.015 49.273 -17.492 1.00 54.69 316 PHE A O 1
ATOM 2427 N N . SER A 1 317 ? -16.175 50.008 -15.382 1.00 55.47 317 SER A N 1
ATOM 2428 C CA . SER A 1 317 ? -16.792 51.284 -15.769 1.00 55.47 317 SER A CA 1
ATOM 2429 C C . SER A 1 317 ? -15.800 52.269 -16.403 1.00 55.47 317 SER A C 1
ATOM 2431 O O . SER A 1 317 ? -16.233 53.157 -17.132 1.00 55.47 317 SER A O 1
ATOM 2433 N N . ALA A 1 318 ? -14.494 52.117 -16.149 1.00 49.50 318 ALA A N 1
ATOM 2434 C CA . ALA A 1 318 ? -13.440 52.952 -16.733 1.00 49.50 318 ALA A CA 1
ATOM 2435 C C . ALA A 1 318 ? -12.977 52.480 -18.125 1.00 49.50 318 ALA A C 1
ATOM 2437 O O . ALA A 1 318 ? -12.379 53.253 -18.861 1.00 49.50 318 ALA A O 1
ATOM 2438 N N . LEU A 1 319 ? -13.262 51.228 -18.495 1.00 54.75 319 LEU A N 1
ATOM 2439 C CA . LEU A 1 319 ? -12.925 50.651 -19.805 1.00 54.75 319 LEU A CA 1
ATOM 2440 C C . LEU A 1 319 ? -14.022 50.851 -20.865 1.00 54.75 319 LEU A C 1
ATOM 2442 O O . LEU A 1 319 ? -13.863 50.397 -21.994 1.00 54.75 319 LEU A O 1
ATOM 2446 N N . ASN A 1 320 ? -15.135 51.493 -20.497 1.00 49.50 320 ASN A N 1
ATOM 2447 C CA . ASN A 1 320 ? -16.306 51.679 -21.359 1.00 49.50 320 ASN A CA 1
ATOM 2448 C C . ASN A 1 320 ? -16.634 53.165 -21.636 1.00 49.50 320 ASN A C 1
ATOM 2450 O O . ASN A 1 320 ? -17.755 53.474 -22.040 1.00 49.50 320 ASN A O 1
ATOM 2454 N N . GLN A 1 321 ? -15.674 54.067 -21.392 1.00 53.47 321 GLN A N 1
ATOM 2455 C CA . GLN A 1 321 ? -15.627 55.440 -21.922 1.00 53.47 321 GLN A CA 1
ATOM 2456 C C . GLN A 1 321 ? -14.455 55.546 -22.895 1.00 53.47 321 GLN A C 1
ATOM 2458 O O . GLN A 1 321 ? -14.616 56.254 -23.911 1.00 53.47 321 GLN A O 1
#

Secondary structure (DSSP, 8-state):
------------------------PPPPPPHHHHHHHHHHHHHHHHHSSPPBHHHHHHHHHHHH--S-HHHHHHHSPTTSEES--TT-GGG--TT-B-EE-HHHHHHHSSTHHHHHHHHHHHHHHHHHHHH--PPTT-TT---EEEHHHHHHHTT--TTTHHHHHHHHHHHHHHS-SSEEEEEEETTEEEEEE-GGGGGGTT--SHHHHHHHHHHHHHHHTTTT-HHHHHHHHHHHHSS----S-TTHHHHHHHTTS----S-------THHHHHHHHHHHHHHHHHHHHHHHTTTT--------THHHHHHHHHHHHS--

Sequence (321 aa):
MRRRNQRAAGVGVRSSAHDPVGGQAMPKLAEDQQKLVEEIWYFLVDMDRWPTFAELDRRMYRDHGIAETDAILVRLPAGLVSGYSARSPASLDDATEIFLTVAGICATGSGRRELNLFLAVVRHAAVLEREFLPPEGCPNARPQLTSPAVAQHLNLDAPSGESLLTRIGAILRAEDWGWASASASGGIWTFEVDRRVRQLAGVQGVDDYCRRRVSSSSGLESSTGTQAWNQRSSDLATRPRGFVSGLEVLTVVLTATGVGIAGLQVNWQPVGVISLIAAIMFAVLSWHRWRSRRRATDPILIGSTSAGLLLLLVFFSALNQ

Radius of gyration: 29.4 Å; chains: 1; bounding box: 69×122×62 Å

Foldseek 3Di:
DDDDDDDDPPPPPPPPPPPPPPLPDQDDDDPLLLVLLLLQVVCCLVVVAGDFQLRSQVCCCPVPVDNCSLVSVLVDPPQQKPQDDNVCSVDRDRRRGIDGALSSCVSNVPCQVLQVLLLLLLQVLLVQQVPDDAPPPCPPAFGKDKLVNSCVSVVQDPPNNLSSSSSNLNNVVRDPLAFDDWDDDPSMIMTGGHPSSNLSHPQPGSSSSVVSVVVVVVVPVVDDPPVVVVVVSVVVVPPPDDPPPPPVPVVVVVVVPPDDDDDDPDDDDVPVVVVVVVVVVVVVVVVVVVVVVVPPPDDDDDDDDPPPVVVVVVVVVVVPD